Protein AF-A0A2I0LRR1-F1 (afdb_monomer)

InterPro domains:
  IPR000327 POU-specific domain [PF00157] (21-90)
  IPR000327 POU-specific domain [PS00035] (34-46)
  IPR000327 POU-specific domain [PS00465] (58-71)
  IPR000327 POU-specific domain [PS51179] (16-90)
  IPR000327 POU-specific domain [SM00352] (16-90)
  IPR001356 Homeodomain [PF00046] (109-165)
  IPR001356 Homeodomain [PS50071] (106-166)
  IPR001356 Homeodomain [SM00389] (108-170)
  IPR001356 Homeodomain [cd00086] (109-166)
  IPR009057 Homedomain-like superfamily [SSF46689] (105-169)
  IPR010982 Lambda repressor-like, DNA-binding domain superfamily [G3DSA:1.10.260.40] (20-90)
  IPR010982 Lambda repressor-like, DNA-binding domain superfamily [SSF47413] (22-90)
  IPR013847 POU domain [PR00028] (35-52)
  IPR013847 POU domain [PR00028] (58-71)
  IPR013847 POU domain [PR00028] (74-89)
  IPR013847 POU domain [PR00028] (107-127)
  IPR013847 POU domain [PR00028] (142-157)
  IPR017970 Homeobox, conserved site [PS00027] (141-164)
  IPR050255 POU domain transcription factor [PTHR11636] (10-173)

Mean predicted aligned error: 16.67 Å

Sequence (205 aa):
LAASPPPLGPPEPSDEDAPSSDDLEQFAKQFKQRRIKLGFTQADVGLALGTLYGNVFSQTTICRFEALQLSFKNMCKLKPLLNKWLEETDSSTGSPTNLDKIAAQGRKRKKRTSIEVGVKGALENHFLKCPKPSAHEITSLADSLQLEKEVVRVWFCNRRQKEKRMTRRRGTRKGHPSFASPELQAIQESCFVPINQAAATEEQM

Organism: Columba livia (NCBI:txid8932)

Nearest PDB structures (foldseek):
  7xrc-assembly1_C-2  TM=5.939E-01  e=1.455E-14  Mus
  8bx1-assembly1_A  TM=8.841E-01  e=7.291E-11  Mus musculus
  3d1n-assembly3_I  TM=5.485E-01  e=9.243E-10  Homo sapiens
  9dzm-assembly1_D  TM=9.706E-01  e=9.469E-07  Homo sapiens
  3d1n-assembly1_L  TM=5.956E-01  e=3.659E-09  Homo sapiens

Structure (mmCIF, N/CA/C/O backbone):
data_AF-A0A2I0LRR1-F1
#
_entry.id   AF-A0A2I0LRR1-F1
#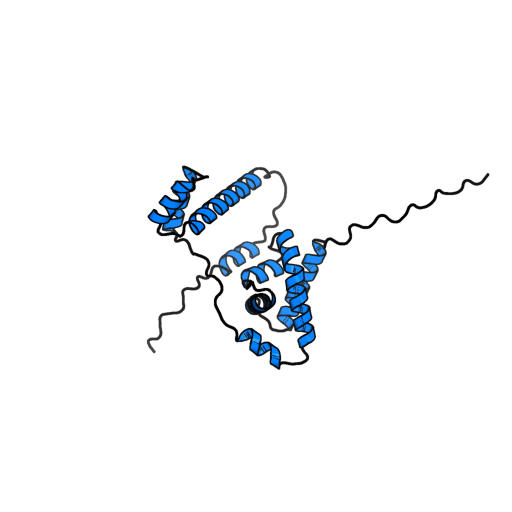
loop_
_atom_site.group_PDB
_atom_site.id
_atom_site.type_symbol
_atom_site.label_atom_id
_atom_site.label_alt_id
_atom_site.label_comp_id
_atom_site.label_asym_id
_atom_site.label_entity_id
_atom_site.label_seq_id
_atom_site.pdbx_PDB_ins_code
_atom_site.Cartn_x
_atom_site.Cartn_y
_atom_site.Cartn_z
_atom_site.occupancy
_atom_site.B_iso_or_equiv
_atom_site.auth_seq_id
_atom_site.auth_comp_id
_atom_site.auth_asym_id
_atom_site.auth_atom_id
_atom_site.pdbx_PDB_model_num
ATOM 1 N N . LEU A 1 1 ? 52.792 46.458 2.930 1.00 41.16 1 LEU A N 1
ATOM 2 C CA . LEU A 1 1 ? 52.389 45.442 3.927 1.00 41.16 1 LEU A CA 1
ATOM 3 C C . LEU A 1 1 ? 51.186 44.703 3.351 1.00 41.16 1 LEU A C 1
ATOM 5 O O . LEU A 1 1 ? 50.111 45.281 3.302 1.00 41.16 1 LEU A O 1
ATOM 9 N N . ALA A 1 2 ? 51.400 43.516 2.778 1.00 42.09 2 ALA A N 1
ATOM 10 C CA . ALA A 1 2 ? 50.344 42.715 2.154 1.00 42.09 2 ALA A CA 1
ATOM 11 C C . ALA A 1 2 ? 49.650 41.860 3.227 1.00 42.09 2 ALA A C 1
ATOM 13 O O . ALA A 1 2 ? 50.332 41.185 3.994 1.00 42.09 2 ALA A O 1
ATOM 14 N N . ALA A 1 3 ? 48.320 41.921 3.303 1.00 48.28 3 ALA A N 1
ATOM 15 C CA . ALA A 1 3 ? 47.523 41.099 4.207 1.00 48.28 3 ALA A CA 1
ATOM 16 C C . ALA A 1 3 ? 47.174 39.767 3.522 1.00 48.28 3 ALA A C 1
ATOM 18 O O . ALA A 1 3 ? 46.572 39.760 2.449 1.00 48.28 3 ALA A O 1
ATOM 19 N N . SER A 1 4 ? 47.579 38.652 4.130 1.00 56.91 4 SER A N 1
ATOM 20 C CA . SER A 1 4 ? 47.249 37.292 3.687 1.00 56.91 4 SER A CA 1
ATOM 21 C C . SER A 1 4 ? 45.763 36.963 3.913 1.00 56.91 4 SER A C 1
ATOM 23 O O . SER A 1 4 ? 45.209 37.383 4.931 1.00 56.91 4 SER A O 1
ATOM 25 N N . PRO A 1 5 ? 45.112 36.183 3.029 1.00 67.94 5 PRO A N 1
ATOM 26 C CA . PRO A 1 5 ? 43.758 35.681 3.266 1.00 67.94 5 PRO A CA 1
ATOM 27 C C . PRO A 1 5 ? 43.738 34.546 4.319 1.00 67.94 5 PRO A C 1
ATOM 29 O O . PRO A 1 5 ? 44.729 33.822 4.452 1.00 67.94 5 PRO A O 1
ATOM 32 N N . PRO A 1 6 ? 42.632 34.380 5.077 1.00 64.31 6 PRO A N 1
ATOM 33 C CA . PRO A 1 6 ? 42.506 33.358 6.119 1.00 64.31 6 PRO A CA 1
ATOM 34 C C . PRO A 1 6 ? 42.378 31.937 5.531 1.00 64.31 6 PRO A C 1
ATOM 36 O O . PRO A 1 6 ? 41.935 31.7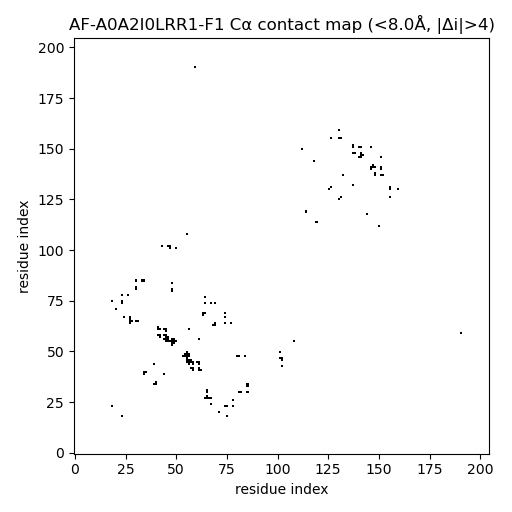85 4.389 1.00 64.31 6 PRO A O 1
ATOM 39 N N . PRO A 1 7 ? 42.751 30.886 6.289 1.00 55.59 7 PRO A N 1
ATOM 40 C CA . PRO A 1 7 ? 42.754 29.516 5.795 1.00 55.59 7 PRO A CA 1
ATOM 41 C C . PRO A 1 7 ? 41.323 28.982 5.675 1.00 55.59 7 PRO A C 1
ATOM 43 O O . PRO A 1 7 ? 40.508 29.122 6.587 1.00 55.59 7 PRO A O 1
ATOM 46 N N . LEU A 1 8 ? 41.038 28.358 4.532 1.00 59.47 8 LEU A N 1
ATOM 47 C CA . LEU A 1 8 ? 39.806 27.622 4.263 1.00 59.47 8 LEU A CA 1
ATOM 48 C C . LEU A 1 8 ? 39.675 26.479 5.280 1.00 59.47 8 LEU A C 1
ATOM 50 O O . LEU A 1 8 ? 40.560 25.628 5.381 1.00 59.47 8 LEU A O 1
ATOM 54 N N . GLY A 1 9 ? 38.589 26.494 6.055 1.00 54.59 9 GLY A N 1
ATOM 55 C CA . GLY A 1 9 ? 38.234 25.402 6.959 1.00 54.59 9 GLY A CA 1
ATOM 56 C C . GLY A 1 9 ? 37.954 24.094 6.200 1.00 54.59 9 GLY A C 1
ATOM 57 O O . GLY A 1 9 ? 37.738 24.125 4.986 1.00 54.59 9 GLY A O 1
ATOM 58 N N . PRO A 1 10 ? 37.973 22.940 6.891 1.00 59.12 10 PRO A N 1
ATOM 59 C CA . PRO A 1 10 ? 37.710 21.645 6.272 1.00 59.12 10 PRO A CA 1
ATOM 60 C C . PRO A 1 10 ? 36.294 21.609 5.670 1.00 59.12 10 PRO A C 1
ATOM 62 O O . PRO A 1 10 ? 35.397 22.244 6.228 1.00 59.12 10 PRO A O 1
ATOM 65 N N . PRO A 1 11 ? 36.078 20.875 4.563 1.00 52.66 11 PRO A N 1
ATOM 66 C CA . PRO A 1 11 ? 34.767 20.771 3.933 1.00 52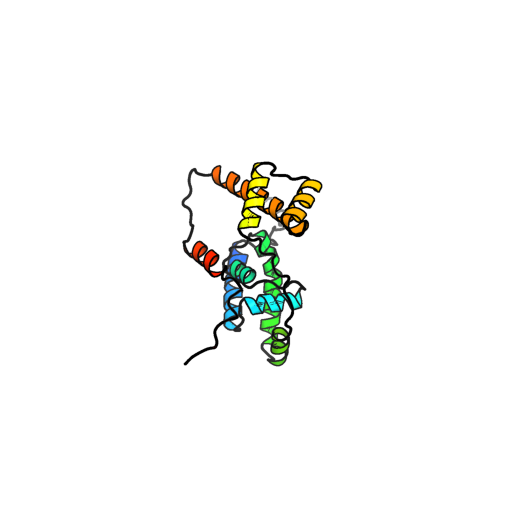.66 11 PRO A CA 1
ATOM 67 C C . PRO A 1 11 ? 33.753 20.198 4.927 1.00 52.66 11 PRO A C 1
ATOM 69 O O . PRO A 1 11 ? 33.981 19.139 5.516 1.00 52.66 11 PRO A O 1
ATOM 72 N N . GLU A 1 12 ? 32.645 20.914 5.119 1.00 48.56 12 GLU A N 1
ATOM 73 C CA . GLU A 1 12 ? 31.503 20.406 5.870 1.00 48.56 12 GLU A CA 1
ATOM 74 C C . GLU A 1 12 ? 31.016 19.099 5.221 1.00 48.56 12 GLU A C 1
ATOM 76 O O . GLU A 1 12 ? 30.898 19.040 3.991 1.00 48.56 12 GLU A O 1
ATOM 81 N N . PRO A 1 13 ? 30.751 18.037 6.004 1.00 48.09 13 PRO A N 1
ATOM 82 C CA . PRO A 1 13 ? 30.169 16.818 5.468 1.00 48.09 13 PRO A CA 1
ATOM 83 C C . PRO A 1 13 ? 28.779 17.159 4.930 1.00 48.09 13 PRO A C 1
ATOM 85 O O . PRO A 1 13 ? 27.863 17.463 5.689 1.00 48.09 13 PRO A O 1
ATOM 88 N N . SER A 1 14 ? 28.647 17.168 3.607 1.00 42.91 14 SER A N 1
ATOM 89 C CA . SER A 1 14 ? 27.377 17.397 2.934 1.00 42.91 14 SER A CA 1
ATOM 90 C C . SER A 1 14 ? 26.388 16.299 3.340 1.00 42.91 14 SER A C 1
ATOM 92 O O . SER A 1 14 ? 26.691 15.114 3.213 1.00 42.91 14 SER A O 1
ATOM 94 N N . ASP A 1 15 ? 25.210 16.694 3.825 1.00 47.47 15 ASP A N 1
ATOM 95 C CA . ASP A 1 15 ? 24.030 15.850 4.066 1.00 47.47 15 ASP A CA 1
ATOM 96 C C . ASP A 1 15 ? 23.459 15.264 2.738 1.00 47.47 15 ASP A C 1
ATOM 98 O O . ASP A 1 15 ? 22.272 15.385 2.442 1.00 47.47 15 ASP A O 1
ATOM 102 N N . GLU A 1 16 ? 24.294 14.645 1.894 1.00 49.12 16 GLU A N 1
ATOM 103 C CA . GLU A 1 16 ? 23.954 14.132 0.549 1.00 49.12 16 GLU A CA 1
ATOM 104 C C . GLU A 1 16 ? 23.476 12.663 0.522 1.00 49.12 16 GLU A C 1
ATOM 106 O O . GLU A 1 16 ? 23.445 12.032 -0.530 1.00 49.12 16 GLU A O 1
ATOM 111 N N . ASP A 1 17 ? 23.050 12.092 1.652 1.00 55.59 17 ASP A N 1
ATOM 112 C CA . ASP A 1 17 ? 22.595 10.686 1.717 1.00 55.59 17 ASP A CA 1
ATOM 113 C C . ASP A 1 17 ? 21.061 10.524 1.813 1.00 55.59 17 ASP A C 1
ATOM 115 O O . ASP A 1 17 ? 20.529 9.427 2.014 1.00 55.59 17 ASP A O 1
ATOM 119 N N . ALA A 1 18 ? 20.303 11.616 1.661 1.00 54.69 18 ALA A N 1
ATOM 120 C CA . ALA A 1 18 ? 18.844 11.571 1.606 1.00 54.69 18 ALA A CA 1
ATOM 121 C C . ALA A 1 18 ? 18.355 11.726 0.152 1.00 54.69 18 ALA A C 1
ATOM 123 O O . ALA A 1 18 ? 18.510 12.807 -0.413 1.00 54.69 18 ALA A O 1
ATOM 124 N N . PRO A 1 19 ? 17.711 10.707 -0.459 1.00 62.41 19 PRO A N 1
ATOM 125 C CA . PRO A 1 19 ? 17.177 10.841 -1.812 1.00 62.41 19 PRO A CA 1
ATOM 126 C C . PRO A 1 19 ? 16.151 11.976 -1.855 1.00 62.41 19 PRO A C 1
ATOM 128 O O . PRO A 1 19 ? 15.171 11.961 -1.099 1.00 62.41 19 PRO A O 1
ATOM 131 N N . SER A 1 20 ? 16.367 12.939 -2.748 1.00 75.75 20 SER A N 1
ATOM 132 C CA . SER A 1 20 ? 15.466 14.068 -2.952 1.00 75.75 20 SER A CA 1
ATOM 133 C C . SER A 1 20 ? 14.108 13.590 -3.484 1.00 75.75 20 SER A C 1
ATOM 135 O O . SER A 1 20 ? 13.958 12.487 -4.023 1.00 75.75 20 SER A O 1
ATOM 137 N N . SER A 1 21 ? 13.084 14.439 -3.357 1.00 78.31 21 SER A N 1
ATOM 138 C CA . SER A 1 21 ? 11.787 14.217 -4.010 1.00 78.31 21 SER A CA 1
ATOM 139 C C . SER A 1 21 ? 11.952 13.998 -5.519 1.00 78.31 21 SER A C 1
ATOM 141 O O . SER A 1 21 ? 11.266 13.149 -6.091 1.00 78.31 21 SER A O 1
ATOM 143 N N . ASP A 1 22 ? 12.902 14.698 -6.140 1.00 82.50 22 ASP A N 1
ATOM 144 C CA . ASP A 1 22 ? 13.207 14.569 -7.566 1.00 82.50 22 ASP A CA 1
ATOM 145 C C . ASP A 1 22 ? 13.823 13.202 -7.907 1.00 82.50 22 ASP A C 1
ATOM 147 O O . ASP A 1 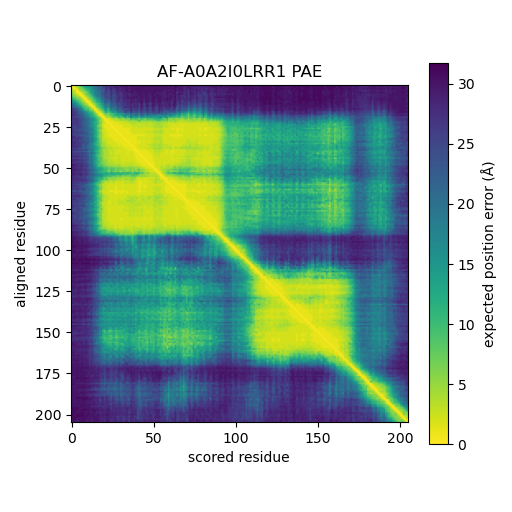22 ? 13.446 12.581 -8.903 1.00 82.50 22 ASP A O 1
ATOM 151 N N . ASP A 1 23 ? 14.681 12.653 -7.041 1.00 88.12 23 ASP A N 1
ATOM 152 C CA . ASP A 1 23 ? 15.276 11.320 -7.231 1.00 88.12 23 ASP A CA 1
ATOM 153 C C . ASP A 1 23 ? 14.247 10.194 -7.130 1.00 88.12 23 ASP A C 1
ATOM 155 O O . ASP A 1 23 ? 14.440 9.095 -7.663 1.00 88.12 23 ASP A O 1
ATOM 159 N N . LEU A 1 24 ? 13.170 10.414 -6.376 1.00 89.50 24 LEU A N 1
ATOM 160 C CA . LEU A 1 24 ? 12.057 9.472 -6.295 1.00 89.50 24 LEU A CA 1
ATOM 161 C C . LEU A 1 24 ? 11.175 9.547 -7.536 1.00 89.50 24 LEU A C 1
ATOM 163 O O . LEU A 1 24 ? 10.730 8.505 -8.019 1.00 89.50 24 LEU A O 1
ATOM 167 N N . GLU A 1 25 ? 10.949 10.748 -8.064 1.00 89.88 25 GLU A N 1
ATOM 168 C CA . GLU A 1 25 ? 10.211 10.945 -9.307 1.00 89.88 25 GLU A CA 1
ATOM 169 C C . GLU A 1 25 ? 10.921 10.294 -10.496 1.00 89.88 25 GLU A C 1
ATOM 171 O O . GLU A 1 25 ? 10.307 9.524 -11.244 1.00 89.88 25 GLU A O 1
ATOM 176 N N . GLN A 1 26 ? 12.221 10.549 -10.641 1.00 91.94 26 GLN A N 1
ATOM 177 C CA . GLN A 1 26 ? 13.034 9.950 -11.697 1.00 91.94 26 GLN A CA 1
ATOM 178 C C . GLN A 1 26 ? 13.040 8.424 -11.588 1.00 91.94 26 GLN A C 1
ATOM 180 O O . GLN A 1 26 ? 12.787 7.729 -12.577 1.00 91.94 26 GLN A O 1
ATOM 185 N N . PHE A 1 27 ? 13.236 7.898 -10.376 1.00 94.19 27 PHE A N 1
ATOM 186 C CA . PHE A 1 27 ? 13.211 6.459 -10.142 1.00 94.19 27 PHE A CA 1
ATOM 187 C C . PHE A 1 27 ? 11.849 5.841 -10.482 1.00 94.19 27 PHE A C 1
ATOM 189 O O . PHE A 1 27 ? 11.799 4.822 -11.164 1.00 94.19 27 PHE A O 1
ATOM 196 N N . ALA A 1 28 ? 10.732 6.447 -10.067 1.00 94.44 28 ALA A N 1
ATOM 197 C CA . ALA A 1 28 ? 9.401 5.916 -10.364 1.00 94.44 28 ALA A CA 1
ATOM 198 C C . ALA A 1 28 ? 9.127 5.852 -11.878 1.00 94.44 28 ALA A C 1
ATOM 200 O O . ALA A 1 28 ? 8.589 4.854 -12.367 1.00 94.44 28 ALA A O 1
ATOM 201 N N . LYS A 1 29 ? 9.546 6.881 -12.629 1.00 92.62 29 LYS A N 1
ATOM 202 C CA . LYS A 1 29 ? 9.447 6.919 -14.097 1.00 92.62 29 LYS A CA 1
ATOM 203 C C . LYS A 1 29 ? 10.303 5.830 -14.748 1.00 92.62 29 LYS A C 1
ATOM 205 O O . LYS A 1 29 ? 9.792 5.071 -15.575 1.00 92.62 29 LYS A O 1
ATOM 210 N N . GLN A 1 30 ? 11.569 5.714 -14.346 1.00 93.69 30 GLN A N 1
ATOM 211 C CA . GLN A 1 30 ? 12.495 4.703 -14.864 1.00 93.69 30 GLN A CA 1
ATOM 212 C C . GLN A 1 30 ? 12.007 3.282 -14.563 1.00 93.69 30 GLN A C 1
ATOM 214 O O . GLN A 1 30 ? 11.962 2.437 -15.459 1.00 93.69 30 GLN A O 1
ATOM 219 N N . PHE A 1 31 ? 11.589 3.035 -13.322 1.00 95.12 31 PHE A N 1
ATOM 220 C CA . PHE A 1 31 ? 11.044 1.759 -12.879 1.00 95.12 31 PHE A CA 1
ATOM 221 C C . PHE A 1 31 ? 9.832 1.351 -13.726 1.00 95.12 31 PHE A C 1
ATOM 223 O O . PHE A 1 31 ? 9.799 0.242 -14.260 1.00 95.12 31 PHE A O 1
ATOM 230 N N . LYS A 1 32 ? 8.868 2.263 -13.928 1.00 93.31 32 LYS A N 1
ATOM 231 C CA . LYS A 1 32 ? 7.689 2.017 -14.774 1.00 93.31 32 LYS A CA 1
ATOM 232 C C . LYS A 1 32 ? 8.092 1.662 -16.206 1.00 93.31 32 LYS A C 1
ATOM 234 O O . LYS A 1 32 ? 7.570 0.702 -16.770 1.00 93.31 32 LYS A O 1
ATOM 239 N N . GLN A 1 33 ? 9.020 2.419 -16.791 1.00 91.12 33 GLN A N 1
ATOM 240 C CA . GLN A 1 33 ? 9.483 2.193 -18.159 1.00 91.12 33 GLN A CA 1
ATOM 241 C C . GLN A 1 33 ? 10.167 0.830 -18.310 1.00 91.12 33 GLN A C 1
ATOM 243 O O . GLN A 1 33 ? 9.836 0.082 -19.229 1.00 91.12 33 GLN A O 1
ATOM 248 N N . ARG A 1 34 ? 11.088 0.483 -17.403 1.00 89.12 34 ARG A N 1
ATOM 249 C CA . ARG A 1 34 ? 11.795 -0.805 -17.417 1.00 89.12 34 ARG A CA 1
ATOM 250 C C . ARG A 1 34 ? 10.843 -1.976 -17.204 1.00 89.12 34 ARG A C 1
ATOM 252 O O . ARG A 1 34 ? 10.893 -2.930 -17.972 1.00 89.12 34 ARG A O 1
ATOM 259 N N . ARG A 1 35 ? 9.920 -1.875 -16.242 1.00 91.19 35 ARG A N 1
ATOM 260 C CA . ARG A 1 35 ? 8.890 -2.896 -16.007 1.00 91.19 35 ARG A CA 1
ATOM 261 C C . ARG A 1 35 ? 8.087 -3.187 -17.279 1.00 91.19 35 ARG A C 1
ATOM 263 O O . ARG A 1 35 ? 7.927 -4.349 -17.637 1.00 91.19 35 ARG A O 1
ATOM 270 N N . ILE A 1 36 ? 7.598 -2.143 -17.957 1.00 88.06 36 ILE A N 1
ATOM 271 C CA . ILE A 1 36 ? 6.831 -2.287 -19.206 1.00 88.06 36 ILE A CA 1
ATOM 272 C C . ILE A 1 36 ? 7.708 -2.882 -20.312 1.00 88.06 36 ILE A C 1
ATOM 274 O O . ILE A 1 36 ? 7.265 -3.785 -21.013 1.00 88.06 36 ILE A O 1
ATOM 278 N N . LYS A 1 37 ? 8.958 -2.422 -20.443 1.00 87.19 37 LYS A N 1
ATOM 279 C CA . LYS A 1 37 ? 9.913 -2.928 -21.440 1.00 87.19 37 LYS A CA 1
ATOM 280 C C . LYS A 1 37 ? 10.200 -4.424 -21.272 1.00 87.19 37 LYS A C 1
ATOM 282 O O . LYS A 1 37 ? 10.359 -5.121 -22.265 1.00 87.19 37 LYS A O 1
ATOM 287 N N . LEU A 1 38 ? 10.250 -4.900 -20.032 1.00 82.81 38 LEU A N 1
ATOM 288 C CA . LEU A 1 38 ? 10.451 -6.307 -19.686 1.00 82.81 38 LEU A CA 1
ATOM 289 C C . LEU A 1 38 ? 9.149 -7.132 -19.717 1.00 82.81 38 LEU A C 1
ATOM 291 O O . LEU A 1 38 ? 9.187 -8.333 -19.479 1.00 82.81 38 LEU A O 1
ATOM 295 N N . GLY A 1 39 ? 7.998 -6.509 -19.996 1.00 83.25 39 GLY A N 1
ATOM 296 C CA . GLY A 1 39 ? 6.709 -7.195 -20.115 1.00 83.25 39 GLY A CA 1
ATOM 297 C C . GLY A 1 39 ? 6.041 -7.577 -18.790 1.00 83.25 39 GLY A C 1
ATOM 298 O O . GLY A 1 39 ? 5.051 -8.300 -18.804 1.00 83.25 39 GLY A O 1
ATOM 299 N N . PHE A 1 40 ? 6.525 -7.087 -17.645 1.00 84.06 40 PHE A N 1
ATOM 300 C CA . PHE A 1 40 ? 5.935 -7.419 -16.343 1.00 84.06 40 PHE A CA 1
ATOM 301 C C . PHE A 1 40 ? 4.690 -6.593 -16.048 1.00 84.06 40 PHE A C 1
ATOM 303 O O . PHE A 1 40 ? 4.687 -5.370 -16.209 1.00 84.06 40 PHE A O 1
ATOM 310 N N . THR A 1 41 ? 3.649 -7.213 -15.498 1.00 89.81 41 THR A N 1
ATOM 311 C CA . THR A 1 41 ? 2.520 -6.476 -14.924 1.00 89.81 41 THR A CA 1
ATOM 312 C C . THR A 1 41 ? 2.848 -5.982 -13.512 1.00 89.81 41 THR A C 1
ATOM 314 O O . THR A 1 41 ? 3.747 -6.471 -12.831 1.00 89.81 41 THR A O 1
ATOM 317 N N . GLN A 1 42 ? 2.096 -4.995 -13.021 1.00 86.88 42 GLN A N 1
ATOM 318 C CA . GLN A 1 42 ? 2.232 -4.513 -11.638 1.00 86.88 42 GLN A CA 1
ATOM 319 C C . GLN A 1 42 ? 1.923 -5.607 -10.598 1.00 86.88 42 GLN A C 1
ATOM 321 O O . GLN A 1 42 ? 2.447 -5.561 -9.484 1.00 86.88 42 GLN A O 1
ATOM 326 N N . ALA A 1 43 ? 1.060 -6.570 -10.942 1.00 84.56 43 ALA A N 1
ATOM 327 C CA . ALA A 1 43 ? 0.776 -7.719 -10.090 1.00 84.56 43 ALA A CA 1
ATOM 328 C C . ALA A 1 43 ? 1.987 -8.661 -10.020 1.00 84.56 43 ALA A C 1
ATOM 330 O O . ALA A 1 43 ? 2.345 -9.076 -8.920 1.00 84.56 43 ALA A O 1
ATOM 331 N N . ASP A 1 44 ? 2.654 -8.903 -11.153 1.00 86.31 44 ASP A N 1
ATOM 332 C CA . ASP A 1 44 ? 3.837 -9.771 -11.230 1.00 86.31 44 ASP A CA 1
ATOM 333 C C . ASP A 1 44 ? 4.989 -9.223 -10.392 1.00 86.31 44 ASP A C 1
ATOM 335 O O . ASP A 1 44 ? 5.590 -9.961 -9.617 1.00 86.31 44 ASP A O 1
ATOM 339 N N . VAL A 1 45 ? 5.242 -7.910 -10.458 1.00 88.69 45 VAL A N 1
ATOM 340 C CA . VAL A 1 45 ? 6.270 -7.281 -9.610 1.00 88.69 45 VAL A CA 1
ATOM 341 C C . VAL A 1 45 ? 5.921 -7.419 -8.130 1.00 88.69 45 VAL A C 1
ATOM 343 O O . VAL A 1 45 ? 6.768 -7.768 -7.309 1.00 88.69 45 VAL A O 1
ATOM 346 N N . GLY A 1 46 ? 4.656 -7.179 -7.773 1.00 87.56 46 GLY A N 1
ATOM 347 C CA . GLY A 1 46 ? 4.201 -7.334 -6.394 1.00 87.56 46 GLY A CA 1
ATOM 348 C C . GLY A 1 46 ? 4.357 -8.764 -5.867 1.00 87.56 46 GLY A C 1
ATOM 349 O O . GLY A 1 46 ? 4.677 -8.950 -4.688 1.00 87.56 46 GLY A O 1
ATOM 350 N N . LEU A 1 47 ? 4.177 -9.755 -6.745 1.00 83.25 47 LEU A N 1
ATOM 351 C CA . LEU A 1 47 ? 4.354 -11.170 -6.447 1.00 83.25 47 LEU A CA 1
ATOM 352 C C . LEU A 1 47 ? 5.837 -11.540 -6.303 1.00 83.25 47 LEU A C 1
ATOM 354 O O . LEU A 1 47 ? 6.214 -12.106 -5.280 1.00 83.25 47 LEU A O 1
ATOM 358 N N . ALA A 1 48 ? 6.681 -11.144 -7.259 1.00 83.75 48 ALA A N 1
ATOM 359 C CA . ALA A 1 48 ? 8.118 -11.418 -7.254 1.00 83.75 48 ALA A CA 1
ATOM 360 C C . ALA A 1 48 ? 8.818 -10.832 -6.016 1.00 83.75 48 ALA A C 1
ATOM 362 O O . ALA A 1 48 ? 9.598 -11.510 -5.348 1.00 83.75 48 ALA A O 1
ATOM 363 N N . LEU A 1 49 ? 8.466 -9.601 -5.634 1.00 85.75 49 LEU A N 1
ATOM 364 C CA . LEU A 1 49 ? 8.947 -8.986 -4.394 1.00 85.75 49 LEU A CA 1
ATOM 365 C C . LEU A 1 49 ? 8.481 -9.731 -3.141 1.00 85.75 49 LEU A C 1
ATOM 367 O O . LEU A 1 49 ? 9.191 -9.755 -2.137 1.00 85.75 49 LEU A O 1
ATOM 371 N N . GLY A 1 50 ? 7.295 -10.338 -3.187 1.00 82.50 50 GLY A N 1
ATOM 372 C CA . GLY A 1 50 ? 6.797 -11.176 -2.104 1.00 82.50 50 GLY A CA 1
ATOM 373 C C . GLY A 1 50 ? 7.655 -12.411 -1.876 1.00 82.50 50 GLY A C 1
ATOM 374 O O . GLY A 1 50 ? 7.925 -12.745 -0.724 1.00 82.50 50 GLY A O 1
ATOM 375 N N . THR A 1 51 ? 8.130 -13.033 -2.955 1.00 78.00 51 THR A N 1
ATOM 376 C CA . THR A 1 51 ? 9.070 -14.159 -2.902 1.00 78.00 51 THR A CA 1
ATOM 377 C C . THR A 1 51 ? 10.436 -13.728 -2.365 1.00 78.00 51 THR A C 1
ATOM 379 O O . THR A 1 51 ? 10.997 -14.416 -1.518 1.00 78.00 51 THR A O 1
ATOM 382 N N . LEU A 1 52 ? 10.951 -12.572 -2.797 1.00 71.75 52 LEU A N 1
ATOM 383 C CA . LEU A 1 52 ? 12.283 -12.083 -2.409 1.00 71.75 52 LEU A CA 1
ATOM 384 C C . LEU A 1 52 ? 12.356 -11.546 -0.970 1.00 71.75 52 LEU A C 1
ATOM 386 O O . LEU A 1 52 ? 13.374 -11.707 -0.301 1.00 71.75 52 LEU A O 1
ATOM 390 N N . TYR A 1 53 ? 11.291 -10.899 -0.486 1.00 79.31 53 TYR A N 1
ATOM 391 C CA . TYR A 1 53 ? 11.300 -10.149 0.781 1.00 79.31 53 TYR A CA 1
ATOM 392 C C . TYR A 1 53 ? 10.241 -10.609 1.794 1.00 79.31 53 TYR A C 1
ATOM 394 O O . TYR A 1 53 ? 10.035 -9.960 2.821 1.00 79.31 53 TYR A O 1
ATOM 402 N N . GLY A 1 54 ? 9.531 -11.705 1.511 1.00 73.69 54 GLY A N 1
ATOM 403 C CA . GLY A 1 54 ? 8.561 -12.328 2.418 1.00 73.69 54 GLY A CA 1
ATOM 404 C C . GLY A 1 54 ? 7.227 -11.587 2.571 1.00 73.69 54 GLY A C 1
ATOM 405 O O . GLY A 1 54 ? 6.369 -12.029 3.332 1.00 73.69 54 GLY A O 1
ATOM 406 N N . ASN A 1 55 ? 7.018 -10.475 1.856 1.00 77.38 55 ASN A N 1
ATOM 407 C CA . ASN A 1 55 ? 5.790 -9.679 1.910 1.00 77.38 55 ASN A CA 1
ATOM 408 C C . ASN A 1 55 ? 5.285 -9.341 0.503 1.00 77.38 55 ASN A C 1
ATOM 410 O O . ASN A 1 55 ? 5.821 -8.458 -0.161 1.00 77.38 55 ASN A O 1
ATOM 414 N N . VAL A 1 56 ? 4.223 -10.024 0.059 1.00 77.19 56 VAL A N 1
ATOM 415 C CA . VAL A 1 56 ? 3.603 -9.783 -1.255 1.00 77.19 56 VAL A CA 1
ATOM 416 C C . VAL A 1 56 ? 3.008 -8.378 -1.302 1.00 77.19 56 VAL A C 1
ATOM 418 O O . VAL A 1 56 ? 2.085 -8.046 -0.547 1.00 77.19 56 VAL A O 1
ATOM 421 N N . PHE A 1 57 ? 3.496 -7.562 -2.232 1.00 85.50 57 PHE A N 1
ATOM 422 C CA . PHE A 1 57 ? 2.892 -6.268 -2.512 1.00 85.50 57 PHE A CA 1
ATOM 423 C C . PHE A 1 57 ? 1.697 -6.433 -3.445 1.00 85.50 57 PHE A C 1
ATOM 425 O O . PHE A 1 57 ? 1.633 -7.318 -4.293 1.00 85.50 57 PHE A O 1
ATOM 432 N N . SER A 1 58 ? 0.703 -5.566 -3.276 1.00 84.06 58 SER A N 1
ATOM 433 C CA . SER A 1 58 ? -0.455 -5.557 -4.165 1.00 84.06 58 SER A CA 1
ATOM 434 C C . SER A 1 58 ? -0.169 -4.760 -5.431 1.00 84.06 58 SER A C 1
ATOM 436 O O . SER A 1 58 ? 0.586 -3.789 -5.372 1.00 84.06 58 SER A O 1
ATOM 438 N N . GLN A 1 59 ? -0.860 -5.083 -6.528 1.00 87.00 59 GLN A N 1
ATOM 439 C CA . GLN A 1 59 ? -0.883 -4.250 -7.736 1.00 87.00 59 GLN A CA 1
ATOM 440 C C . GLN A 1 59 ? -1.138 -2.772 -7.390 1.00 87.00 59 GLN A C 1
ATOM 442 O O . GLN A 1 59 ? -0.422 -1.894 -7.861 1.00 87.00 59 GLN A O 1
ATOM 447 N N . THR A 1 60 ? -2.072 -2.495 -6.472 1.00 90.12 60 THR A N 1
ATOM 448 C CA . THR A 1 60 ? -2.377 -1.132 -6.011 1.00 90.12 60 THR A CA 1
ATOM 449 C C . THR A 1 60 ? -1.177 -0.443 -5.355 1.00 90.12 60 THR A C 1
ATOM 451 O O . THR A 1 60 ? -1.034 0.772 -5.464 1.00 90.12 60 THR A O 1
ATOM 454 N N . THR A 1 61 ? -0.305 -1.186 -4.667 1.00 91.25 61 THR A N 1
ATOM 455 C CA . THR A 1 61 ? 0.919 -0.632 -4.070 1.00 91.25 61 THR A CA 1
ATOM 456 C C . THR A 1 61 ? 1.888 -0.178 -5.157 1.00 91.25 61 THR A C 1
ATOM 458 O O . THR A 1 61 ? 2.366 0.952 -5.093 1.00 91.25 61 THR A O 1
ATOM 461 N N . ILE A 1 62 ? 2.130 -1.028 -6.161 1.00 91.69 62 ILE A N 1
ATOM 462 C CA . ILE A 1 62 ? 3.033 -0.722 -7.280 1.00 91.69 62 ILE A CA 1
ATOM 463 C C . ILE A 1 62 ? 2.474 0.437 -8.115 1.00 91.69 62 ILE A C 1
ATOM 465 O O . ILE A 1 62 ? 3.186 1.395 -8.388 1.00 91.69 62 ILE A O 1
ATOM 469 N N . CYS A 1 63 ? 1.173 0.423 -8.418 1.00 92.56 63 CYS A N 1
ATOM 470 C CA . CYS A 1 63 ? 0.496 1.508 -9.129 1.00 92.56 63 CYS A CA 1
ATOM 471 C C . CYS A 1 63 ? 0.637 2.862 -8.414 1.00 92.56 63 CYS A C 1
ATOM 473 O O . CYS A 1 63 ? 1.007 3.856 -9.034 1.00 92.56 63 CYS A O 1
ATOM 475 N N . ARG A 1 64 ? 0.404 2.910 -7.094 1.00 92.69 64 ARG A N 1
ATOM 476 C C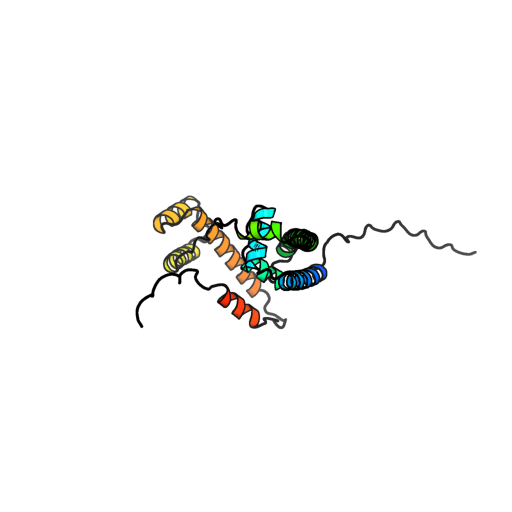A . ARG A 1 64 ? 0.560 4.149 -6.314 1.00 92.69 64 ARG A CA 1
ATOM 477 C C . ARG A 1 64 ? 2.006 4.623 -6.231 1.00 92.69 64 ARG A C 1
ATOM 479 O O . ARG A 1 64 ? 2.219 5.827 -6.135 1.00 92.69 64 ARG A O 1
ATOM 486 N N . PHE A 1 65 ? 2.971 3.706 -6.237 1.00 94.31 65 PHE A N 1
ATOM 487 C CA . PHE A 1 65 ? 4.387 4.054 -6.299 1.00 94.31 65 PHE A CA 1
ATOM 488 C C . PHE A 1 65 ? 4.733 4.704 -7.646 1.00 94.31 65 PHE A C 1
ATOM 490 O O . PHE A 1 65 ? 5.271 5.806 -7.665 1.00 94.31 65 PHE A O 1
ATOM 497 N N . GLU A 1 66 ? 4.343 4.078 -8.764 1.00 93.62 66 GLU A N 1
ATOM 498 C CA . GLU A 1 66 ? 4.560 4.610 -10.122 1.00 93.62 66 GLU A CA 1
ATOM 499 C C . GLU A 1 66 ? 3.903 5.980 -10.338 1.00 93.62 66 GLU A C 1
ATOM 501 O O . GLU A 1 66 ? 4.417 6.801 -11.092 1.00 93.62 66 GLU A O 1
ATOM 506 N N . ALA A 1 67 ? 2.768 6.225 -9.682 1.00 92.12 67 ALA A N 1
ATOM 507 C CA . ALA A 1 67 ? 2.037 7.484 -9.768 1.00 92.12 67 ALA A CA 1
ATOM 508 C C . ALA A 1 67 ? 2.469 8.533 -8.724 1.00 92.12 67 ALA A C 1
ATOM 510 O O . ALA A 1 67 ? 1.829 9.577 -8.633 1.00 92.12 67 ALA A O 1
ATOM 511 N N . LEU A 1 68 ? 3.499 8.259 -7.909 1.00 90.56 68 LEU A N 1
ATOM 512 C CA . LEU A 1 68 ? 3.969 9.144 -6.827 1.00 90.56 68 LEU A CA 1
ATOM 513 C C . LEU A 1 68 ? 2.880 9.495 -5.793 1.00 90.56 68 LEU A C 1
ATOM 515 O O . LEU A 1 68 ? 2.900 10.542 -5.151 1.00 90.56 68 LEU A O 1
ATOM 519 N N . GLN A 1 69 ? 1.914 8.597 -5.596 1.00 90.56 69 GLN A N 1
ATOM 520 C CA . GLN A 1 69 ? 0.749 8.795 -4.722 1.00 90.56 69 GLN A CA 1
ATOM 521 C C . GLN A 1 69 ? 0.932 8.209 -3.315 1.00 90.56 69 GLN A C 1
ATOM 523 O O . GLN A 1 69 ? -0.025 8.099 -2.538 1.00 90.56 69 GLN A O 1
ATOM 528 N N . LEU A 1 70 ? 2.142 7.779 -2.967 1.00 87.75 70 LEU A N 1
ATOM 529 C CA . LEU A 1 70 ? 2.470 7.349 -1.612 1.00 87.75 70 LEU A CA 1
ATOM 530 C C . LEU A 1 70 ? 3.090 8.508 -0.831 1.00 87.75 70 LEU A C 1
ATOM 532 O O . LEU A 1 70 ? 3.607 9.466 -1.394 1.00 87.75 70 LEU A O 1
ATOM 536 N N . SER A 1 71 ? 3.047 8.423 0.499 1.00 87.81 71 SER A N 1
ATOM 537 C CA . SER A 1 71 ? 3.799 9.371 1.319 1.00 87.81 71 SER A CA 1
ATOM 538 C C . SER A 1 71 ? 5.293 9.245 1.026 1.00 87.81 71 SER A C 1
ATOM 540 O O . SER A 1 71 ? 5.775 8.138 0.787 1.00 87.81 71 SER A O 1
ATOM 542 N N . PHE A 1 72 ? 6.038 10.345 1.139 1.00 85.50 72 PHE A N 1
ATOM 543 C CA . PHE A 1 72 ? 7.494 10.359 0.951 1.00 85.50 72 PHE A CA 1
ATOM 544 C C . PHE A 1 72 ? 8.193 9.245 1.750 1.00 85.50 72 PHE A C 1
ATOM 546 O O . PHE A 1 72 ? 8.915 8.426 1.197 1.00 85.50 72 PHE A O 1
ATOM 553 N N . LYS A 1 73 ? 7.843 9.086 3.035 1.00 86.81 73 LYS A N 1
ATOM 554 C CA . LYS A 1 73 ? 8.366 8.002 3.886 1.00 86.81 73 LYS A CA 1
ATOM 555 C C . LYS A 1 73 ? 8.075 6.594 3.346 1.00 86.81 73 LYS A C 1
ATOM 557 O O . LYS A 1 73 ? 8.883 5.695 3.550 1.00 86.81 73 LYS A O 1
ATOM 562 N N . ASN A 1 74 ? 6.929 6.377 2.701 1.00 88.06 74 ASN A N 1
ATOM 563 C CA . ASN A 1 74 ? 6.617 5.093 2.068 1.00 88.06 74 ASN A CA 1
ATOM 564 C C . ASN A 1 74 ? 7.368 4.924 0.743 1.00 88.06 74 ASN A C 1
ATOM 566 O O . ASN A 1 74 ? 7.844 3.827 0.473 1.00 88.06 74 ASN A O 1
ATOM 570 N N . MET A 1 75 ? 7.506 5.992 -0.044 1.00 90.56 75 MET A N 1
ATOM 571 C CA . MET A 1 75 ? 8.299 5.995 -1.275 1.00 90.56 75 MET A CA 1
ATOM 572 C C . MET A 1 75 ? 9.759 5.621 -0.983 1.00 90.56 75 MET A C 1
ATOM 574 O O . MET A 1 75 ? 10.262 4.667 -1.573 1.00 90.56 75 MET A O 1
ATOM 578 N N . CYS A 1 76 ? 10.399 6.258 0.006 1.00 89.50 76 CYS A N 1
ATOM 579 C CA . CYS A 1 76 ? 11.774 5.936 0.411 1.00 89.50 76 CYS A CA 1
ATOM 580 C C . CYS A 1 76 ? 11.932 4.486 0.884 1.00 89.50 76 CYS A C 1
ATOM 582 O O . CYS A 1 76 ? 12.963 3.873 0.647 1.00 89.50 76 CYS A O 1
ATOM 584 N N . LYS A 1 77 ? 10.910 3.914 1.534 1.00 89.12 77 LYS A N 1
ATOM 585 C CA . LYS A 1 77 ? 10.935 2.506 1.963 1.00 89.12 77 LYS A CA 1
ATOM 586 C C . LYS A 1 77 ? 10.822 1.523 0.802 1.00 89.12 77 LYS A C 1
ATOM 588 O O . LYS A 1 77 ? 11.365 0.428 0.890 1.00 89.12 77 LYS A O 1
ATOM 593 N N . LEU A 1 78 ? 10.083 1.881 -0.246 1.00 90.38 78 LEU A N 1
ATOM 594 C CA . LEU A 1 78 ? 9.852 1.004 -1.393 1.00 90.38 78 LEU A CA 1
ATOM 595 C C . LEU A 1 78 ? 10.956 1.107 -2.448 1.00 90.38 78 LEU A C 1
ATOM 597 O O . LEU A 1 78 ? 11.267 0.091 -3.064 1.00 90.38 78 LEU A O 1
ATOM 601 N N . LYS A 1 79 ? 11.575 2.284 -2.621 1.00 91.25 79 LYS A N 1
ATOM 602 C CA . LYS A 1 79 ? 12.668 2.513 -3.583 1.00 91.25 79 LYS A CA 1
ATOM 603 C C . LYS A 1 79 ? 13.752 1.419 -3.551 1.00 91.25 79 LYS A C 1
ATOM 605 O O . LYS A 1 79 ? 13.965 0.820 -4.600 1.00 91.25 79 LYS A O 1
ATOM 610 N N . PRO A 1 80 ? 14.389 1.077 -2.410 1.00 90.06 80 PRO A N 1
ATOM 611 C CA . PRO A 1 80 ? 15.463 0.079 -2.402 1.00 90.06 80 PRO A CA 1
ATOM 612 C C . PRO A 1 80 ? 14.982 -1.331 -2.775 1.00 90.06 80 PRO A C 1
ATOM 614 O O . PRO A 1 80 ? 15.693 -2.056 -3.462 1.00 90.06 80 PRO A O 1
ATOM 617 N N . LEU A 1 81 ? 13.759 -1.709 -2.382 1.00 90.75 81 LEU A N 1
ATOM 618 C CA . LEU A 1 81 ? 13.186 -3.021 -2.712 1.00 90.75 81 LEU A CA 1
ATOM 619 C C . LEU A 1 81 ? 12.922 -3.153 -4.216 1.00 90.75 81 LEU A C 1
ATOM 621 O O . LEU A 1 81 ? 13.227 -4.179 -4.819 1.00 90.75 81 LEU A O 1
ATOM 625 N N . LEU A 1 82 ? 12.366 -2.096 -4.813 1.00 91.62 82 LEU A N 1
ATOM 626 C CA . LEU A 1 82 ? 12.064 -2.035 -6.240 1.00 91.62 82 LEU A CA 1
ATOM 627 C C . LEU A 1 82 ? 13.335 -1.930 -7.083 1.00 91.62 82 LEU A C 1
ATOM 629 O O . LEU A 1 82 ? 13.393 -2.542 -8.144 1.00 91.62 82 LEU A O 1
ATOM 633 N N . ASN A 1 83 ? 14.345 -1.196 -6.605 1.00 90.75 83 ASN A N 1
ATOM 634 C CA . ASN A 1 83 ? 15.626 -1.059 -7.293 1.00 90.75 83 ASN A CA 1
ATOM 635 C C . ASN A 1 83 ? 16.344 -2.404 -7.374 1.00 90.75 83 ASN A C 1
ATOM 637 O O . ASN A 1 83 ? 16.707 -2.838 -8.458 1.00 90.75 83 ASN A O 1
ATOM 641 N N . LYS A 1 84 ? 16.454 -3.109 -6.244 1.00 88.56 84 LYS A N 1
ATOM 642 C CA . LYS A 1 84 ? 17.115 -4.412 -6.205 1.00 88.56 84 LYS A CA 1
ATOM 643 C C . LYS A 1 84 ? 16.402 -5.459 -7.070 1.00 88.56 84 LYS A C 1
ATOM 645 O O . LYS A 1 84 ? 17.054 -6.213 -7.779 1.00 88.56 84 LYS A O 1
ATOM 650 N N . TRP A 1 85 ? 15.066 -5.473 -7.078 1.00 88.19 85 TRP A N 1
ATOM 651 C CA . TRP A 1 85 ? 14.319 -6.338 -8.001 1.00 88.19 85 TRP A CA 1
ATOM 652 C C . TRP A 1 85 ? 14.600 -6.001 -9.471 1.00 88.19 85 TRP A C 1
ATOM 654 O O . TRP A 1 85 ? 14.734 -6.901 -10.301 1.00 88.19 85 TRP A O 1
ATOM 664 N N . LEU A 1 86 ? 14.705 -4.709 -9.793 1.00 88.56 86 LEU A N 1
ATOM 665 C CA . LEU A 1 86 ? 15.004 -4.254 -11.145 1.00 88.56 86 LEU A CA 1
ATOM 666 C C . LEU A 1 86 ? 16.410 -4.687 -11.585 1.00 88.56 86 LEU A C 1
ATOM 668 O O . LEU A 1 86 ? 16.554 -5.211 -12.683 1.00 88.56 86 LEU A O 1
ATOM 672 N N . GLU A 1 87 ? 17.412 -4.553 -10.713 1.00 87.62 87 GLU A N 1
ATOM 673 C CA . GLU A 1 87 ? 18.795 -4.993 -10.952 1.00 87.62 87 GLU A CA 1
ATOM 674 C C . GLU A 1 87 ? 18.903 -6.509 -11.171 1.00 87.62 87 GLU A C 1
ATOM 676 O O . GLU A 1 87 ? 19.575 -6.954 -12.105 1.00 87.62 87 GLU A O 1
ATOM 681 N N . GLU A 1 88 ? 18.220 -7.311 -10.349 1.00 83.56 88 GLU A N 1
ATOM 682 C CA . GLU A 1 88 ? 18.193 -8.775 -10.477 1.00 83.56 88 GLU A CA 1
ATOM 683 C C . GLU A 1 88 ? 17.531 -9.217 -11.789 1.00 83.56 88 GLU A C 1
ATOM 685 O O . GLU A 1 88 ? 17.998 -10.149 -12.451 1.00 83.56 88 GLU A O 1
ATOM 690 N N . THR A 1 89 ? 16.469 -8.517 -12.193 1.00 81.50 89 THR A N 1
ATOM 691 C CA . THR A 1 89 ? 15.735 -8.814 -13.425 1.00 81.50 89 THR A CA 1
ATOM 692 C C . THR A 1 89 ? 16.521 -8.380 -14.658 1.00 81.50 89 THR A C 1
ATOM 694 O O . THR A 1 89 ? 16.631 -9.163 -15.597 1.00 81.50 89 THR A O 1
ATOM 697 N N . ASP A 1 90 ? 17.129 -7.189 -14.645 1.00 76.38 90 ASP A N 1
ATOM 698 C CA . ASP A 1 90 ? 17.986 -6.712 -15.735 1.00 76.38 90 ASP A CA 1
ATOM 699 C C . ASP A 1 90 ? 19.224 -7.609 -15.903 1.00 76.38 90 ASP A C 1
ATOM 701 O O . ASP A 1 90 ? 19.584 -7.931 -17.032 1.00 76.38 90 ASP A O 1
ATOM 705 N N . SER A 1 91 ? 19.822 -8.096 -14.809 1.00 74.38 91 SER A N 1
ATOM 706 C CA . SER A 1 91 ? 20.981 -9.006 -14.850 1.00 74.38 91 SER A CA 1
ATOM 707 C C . SER A 1 91 ? 20.632 -10.428 -15.321 1.00 74.38 91 SER A C 1
ATOM 709 O O . SER A 1 91 ? 21.464 -11.098 -15.930 1.00 74.38 91 SER A O 1
ATOM 711 N N . SER A 1 92 ? 19.404 -10.903 -15.070 1.00 59.59 92 SER A N 1
ATOM 712 C CA . SER A 1 92 ? 18.931 -12.239 -15.483 1.00 59.59 92 SER A CA 1
ATOM 713 C C . SER A 1 92 ? 18.400 -12.325 -16.917 1.00 59.59 92 SER A C 1
ATOM 715 O O . SER A 1 92 ? 18.097 -13.426 -17.380 1.00 59.59 92 SER A O 1
ATOM 71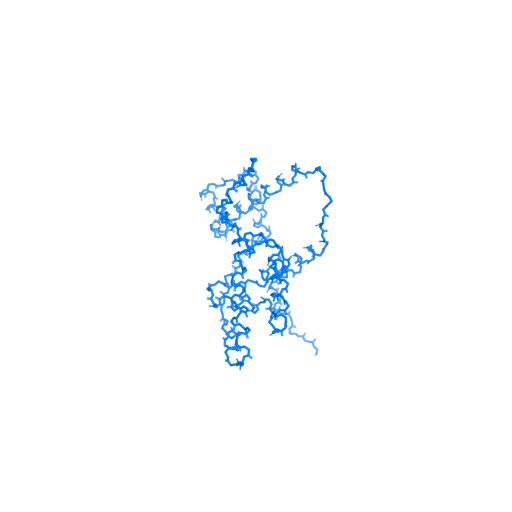7 N N . THR A 1 93 ? 18.330 -11.217 -17.664 1.00 54.72 93 THR A N 1
ATOM 718 C CA . THR A 1 93 ? 17.865 -11.202 -19.070 1.00 54.72 93 THR A CA 1
ATOM 719 C C . THR A 1 93 ? 18.701 -12.052 -20.045 1.00 54.72 93 THR A C 1
ATOM 721 O O . THR A 1 93 ? 18.335 -12.168 -21.212 1.00 54.72 93 THR A O 1
ATOM 724 N N . GLY A 1 94 ? 19.767 -12.718 -19.585 1.00 45.72 94 GLY A N 1
ATOM 725 C CA . GLY A 1 94 ? 20.518 -13.711 -20.356 1.00 45.72 94 GLY A CA 1
ATOM 726 C C . GLY A 1 94 ? 19.977 -15.151 -20.323 1.00 45.72 94 GLY A C 1
ATOM 727 O O . GLY A 1 94 ? 20.453 -15.966 -21.109 1.00 45.72 94 GLY A O 1
ATOM 728 N N . SER A 1 95 ? 19.021 -15.513 -19.450 1.00 38.25 95 SER A N 1
ATOM 729 C CA . SER A 1 95 ? 18.507 -16.896 -19.396 1.00 38.25 95 SER A CA 1
ATOM 730 C C . SER A 1 95 ? 17.011 -16.983 -19.047 1.00 38.25 95 SER A C 1
ATOM 732 O O . SER A 1 95 ? 16.624 -16.680 -17.916 1.00 38.25 95 SER A O 1
ATOM 734 N N . PRO A 1 96 ? 16.148 -17.454 -19.971 1.00 46.25 96 PRO A N 1
ATOM 735 C CA . PRO A 1 96 ? 14.693 -17.488 -19.786 1.00 46.25 96 PRO A CA 1
ATOM 736 C C . PRO A 1 96 ? 14.198 -18.530 -18.762 1.00 46.25 96 PRO A C 1
ATOM 738 O O . PRO A 1 96 ? 13.013 -18.582 -18.466 1.00 46.25 96 PRO A O 1
ATOM 741 N N . THR A 1 97 ? 15.070 -19.362 -18.184 1.00 48.62 97 THR A N 1
ATOM 742 C CA . THR A 1 97 ? 14.656 -20.579 -17.455 1.00 48.62 97 THR A CA 1
ATOM 743 C C . THR A 1 97 ? 14.388 -20.399 -15.955 1.00 48.62 97 THR A C 1
ATOM 745 O O . THR A 1 97 ? 13.8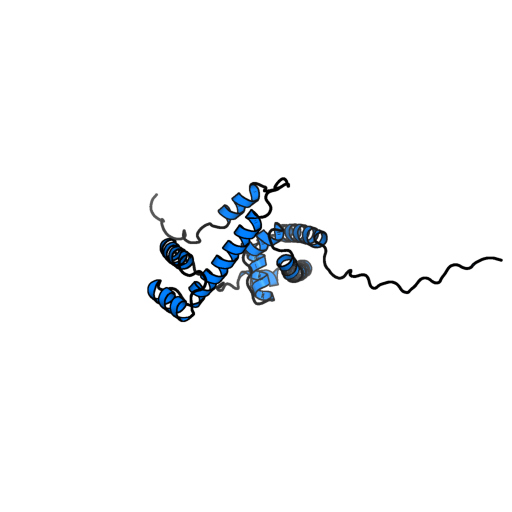17 -21.293 -15.324 1.00 48.62 97 THR A O 1
ATOM 748 N N . ASN A 1 98 ? 14.771 -19.266 -15.351 1.00 45.44 98 ASN A N 1
ATOM 749 C CA . ASN A 1 98 ? 14.489 -18.987 -13.931 1.00 45.44 98 ASN A CA 1
ATOM 750 C C . ASN A 1 98 ? 13.156 -18.254 -13.704 1.00 45.44 98 ASN A C 1
ATOM 752 O O . ASN A 1 98 ? 12.612 -18.298 -12.601 1.00 45.44 98 ASN A O 1
ATOM 756 N N . LEU A 1 99 ? 12.610 -17.609 -14.739 1.00 49.53 99 LEU A N 1
ATOM 757 C CA . LEU A 1 99 ? 11.496 -16.673 -14.595 1.00 49.53 99 LEU A CA 1
ATOM 758 C C . LEU A 1 99 ? 10.125 -17.366 -14.510 1.00 49.53 99 LEU A C 1
ATOM 760 O O . LEU A 1 99 ? 9.291 -16.975 -13.691 1.00 49.53 99 LEU A O 1
ATOM 764 N N . ASP A 1 100 ? 9.935 -18.466 -15.243 1.00 46.94 100 ASP A N 1
ATOM 765 C CA . ASP A 1 100 ? 8.717 -19.292 -15.182 1.00 46.94 100 ASP A CA 1
ATOM 766 C C . ASP A 1 100 ? 8.469 -19.887 -13.785 1.00 46.94 100 ASP A C 1
ATOM 768 O O . ASP A 1 100 ? 7.329 -20.115 -13.373 1.00 46.94 100 ASP A O 1
ATOM 772 N N . LYS A 1 101 ? 9.535 -20.090 -12.999 1.00 49.22 101 LYS A N 1
ATOM 773 C CA . LYS A 1 101 ? 9.438 -20.647 -11.642 1.00 49.22 101 LYS A CA 1
ATOM 774 C C . LYS A 1 101 ? 8.844 -19.656 -10.637 1.00 49.22 101 LYS A C 1
ATOM 776 O O . LYS A 1 101 ? 8.193 -20.084 -9.685 1.00 49.22 101 LYS A O 1
ATOM 781 N N . ILE A 1 102 ? 9.032 -18.352 -10.856 1.00 53.12 102 ILE A N 1
ATOM 782 C CA . ILE A 1 102 ? 8.539 -17.290 -9.964 1.00 53.12 102 ILE A CA 1
ATOM 783 C C . ILE A 1 102 ? 7.041 -17.047 -10.198 1.00 53.12 102 ILE A C 1
ATOM 785 O O . ILE A 1 102 ? 6.292 -16.869 -9.238 1.00 53.12 102 ILE A O 1
ATOM 789 N N . ALA A 1 103 ? 6.583 -17.114 -11.453 1.00 49.22 103 ALA A N 1
ATOM 790 C CA . ALA A 1 103 ? 5.168 -16.974 -11.805 1.00 49.22 103 ALA A CA 1
ATOM 791 C C . ALA A 1 103 ? 4.303 -18.155 -11.309 1.00 49.22 103 ALA A C 1
ATOM 793 O O . ALA A 1 103 ? 3.130 -17.975 -10.980 1.00 49.22 103 ALA A O 1
ATOM 794 N N . ALA A 1 104 ? 4.882 -19.358 -11.208 1.00 45.50 104 ALA A N 1
ATOM 795 C CA . ALA A 1 104 ? 4.165 -20.586 -10.858 1.00 45.50 104 ALA A CA 1
ATOM 796 C C . ALA A 1 104 ? 3.955 -20.813 -9.344 1.00 45.50 104 ALA A C 1
ATOM 798 O O . ALA A 1 104 ? 3.124 -21.640 -8.955 1.00 45.50 104 ALA A O 1
ATOM 799 N N . GLN A 1 105 ? 4.655 -20.091 -8.460 1.00 48.72 105 GLN A N 1
ATOM 800 C CA . GLN A 1 105 ? 4.487 -20.231 -7.007 1.00 48.72 105 GLN A CA 1
ATOM 801 C C . GLN A 1 105 ? 3.286 -19.429 -6.488 1.00 48.72 105 GLN A C 1
ATOM 803 O O . GLN A 1 105 ? 3.386 -18.472 -5.721 1.00 48.72 105 GLN A O 1
ATOM 808 N N . GLY A 1 106 ? 2.092 -19.872 -6.873 1.00 63.56 106 GLY A N 1
ATOM 809 C CA . GLY A 1 106 ? 0.865 -19.450 -6.223 1.00 63.56 106 GLY A CA 1
ATOM 810 C C . GLY A 1 106 ? 0.816 -19.952 -4.779 1.00 63.56 106 GLY A C 1
ATOM 811 O O . GLY A 1 106 ? 0.782 -21.163 -4.554 1.00 63.56 106 GLY A O 1
ATOM 812 N N . ARG A 1 107 ? 0.715 -19.036 -3.799 1.00 48.16 107 ARG A N 1
ATOM 813 C CA . ARG A 1 107 ? -0.265 -19.159 -2.697 1.00 48.16 107 ARG A CA 1
ATOM 814 C C . ARG A 1 107 ? -0.387 -17.934 -1.767 1.00 48.16 107 ARG A C 1
ATOM 816 O O . ARG A 1 107 ? 0.541 -17.516 -1.093 1.00 48.16 107 ARG A O 1
ATOM 823 N N . LYS A 1 108 ? -1.646 -17.474 -1.690 1.00 51.19 108 LYS A N 1
ATOM 824 C CA . LYS A 1 108 ? -2.403 -16.815 -0.599 1.00 51.19 108 LYS A CA 1
ATOM 825 C C . LYS A 1 108 ? -1.785 -15.605 0.123 1.00 51.19 108 LYS A C 1
ATOM 827 O O . LYS A 1 108 ? -1.382 -15.658 1.280 1.00 51.19 108 LYS A O 1
ATOM 832 N N . ARG A 1 109 ? -1.974 -14.443 -0.511 1.00 46.25 109 ARG A N 1
ATOM 833 C CA . ARG A 1 109 ? -2.134 -13.134 0.147 1.00 46.25 109 ARG A CA 1
ATOM 834 C C . ARG A 1 109 ? -3.163 -13.218 1.289 1.00 46.25 109 ARG A C 1
ATOM 836 O O . ARG A 1 109 ? -4.242 -13.786 1.109 1.00 46.25 109 ARG A O 1
ATOM 843 N N . LYS A 1 110 ? -2.884 -12.588 2.435 1.00 51.12 110 LYS A N 1
ATOM 844 C CA . LYS A 1 110 ? -3.867 -12.419 3.520 1.00 51.12 110 LYS A CA 1
ATOM 845 C C . LYS A 1 110 ? -5.023 -11.554 2.995 1.00 51.12 110 LYS A C 1
ATOM 847 O O . LYS A 1 110 ? -4.807 -10.396 2.626 1.00 51.12 110 LYS A O 1
ATOM 852 N N . LYS A 1 111 ? -6.230 -12.128 2.872 1.00 51.69 111 LYS A N 1
ATOM 853 C CA . LYS A 1 111 ? -7.412 -11.373 2.427 1.00 51.69 111 LYS A CA 1
ATOM 854 C C . LYS A 1 111 ? -7.661 -10.243 3.422 1.00 51.69 111 LYS A C 1
ATOM 856 O O . LYS A 1 111 ? -7.631 -10.447 4.632 1.00 51.69 111 LYS A O 1
ATOM 861 N N . ARG A 1 112 ? -7.896 -9.041 2.903 1.00 56.12 112 ARG A N 1
ATOM 862 C CA . ARG A 1 112 ? -8.393 -7.931 3.713 1.00 56.12 112 ARG A CA 1
ATOM 863 C C . ARG A 1 112 ? -9.799 -8.293 4.191 1.00 56.12 112 ARG A C 1
ATOM 865 O O . ARG A 1 112 ? -10.624 -8.657 3.358 1.00 56.12 112 ARG A O 1
ATOM 872 N N . THR A 1 113 ? -10.082 -8.157 5.484 1.00 70.94 113 THR A N 1
ATOM 873 C CA . THR A 1 113 ? -11.452 -8.263 6.001 1.00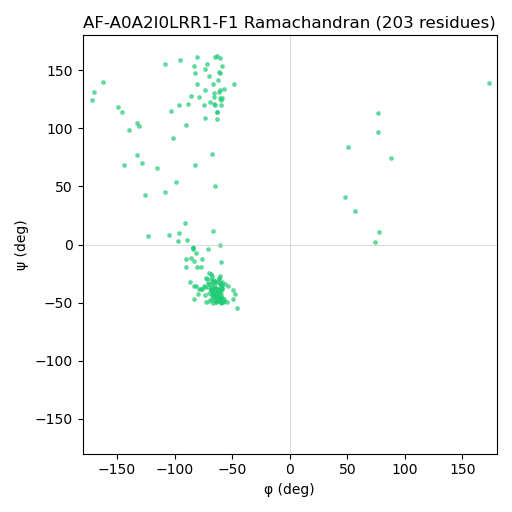 70.94 113 THR A CA 1
ATOM 874 C C . THR A 1 113 ? -12.285 -7.130 5.401 1.00 70.94 113 THR A C 1
ATOM 876 O O . THR A 1 113 ? -11.994 -5.952 5.640 1.00 70.94 113 THR A O 1
ATOM 879 N N . SER A 1 114 ? -13.268 -7.473 4.567 1.00 68.06 114 SER A N 1
ATOM 880 C CA . SER A 1 114 ? -14.278 -6.518 4.112 1.00 68.06 114 SER A CA 1
ATOM 881 C C . SER A 1 114 ? -15.298 -6.358 5.230 1.00 68.06 114 SER A C 1
ATOM 883 O O . SER A 1 114 ? -15.803 -7.353 5.738 1.00 68.06 114 SER A O 1
ATOM 885 N N . ILE A 1 115 ? -15.559 -5.123 5.645 1.00 75.19 115 ILE A N 1
ATOM 886 C CA . ILE A 1 115 ? -16.591 -4.831 6.639 1.00 75.19 115 ILE A CA 1
ATOM 887 C C . ILE A 1 115 ? -17.836 -4.441 5.856 1.00 75.19 115 ILE A C 1
ATOM 889 O O . ILE A 1 115 ? -17.793 -3.481 5.082 1.00 75.19 115 ILE A O 1
ATOM 893 N N . GLU A 1 116 ? -18.918 -5.191 6.045 1.00 79.44 116 GLU A N 1
ATOM 894 C CA . GLU A 1 116 ? -20.196 -4.924 5.393 1.00 79.44 116 GLU A CA 1
ATOM 895 C C . GLU A 1 116 ? -20.732 -3.528 5.727 1.00 79.44 116 GLU A C 1
ATOM 897 O O . GLU A 1 116 ? -20.438 -2.947 6.778 1.00 79.44 116 GLU A O 1
ATOM 902 N N . VAL A 1 117 ? -21.547 -2.977 4.825 1.00 75.69 117 VAL A N 1
ATOM 903 C CA . VAL A 1 117 ? -22.082 -1.614 4.952 1.00 75.69 117 VAL A CA 1
ATOM 904 C C . VAL A 1 117 ? -22.922 -1.457 6.228 1.00 75.69 117 VAL A C 1
ATOM 906 O O . VAL A 1 117 ? -22.770 -0.451 6.922 1.00 75.69 117 VAL A O 1
ATOM 909 N N . GLY A 1 118 ? -23.725 -2.466 6.591 1.00 75.25 118 GLY A N 1
ATOM 910 C CA . GLY A 1 118 ? -24.515 -2.469 7.830 1.00 75.25 118 GLY A CA 1
ATOM 911 C C . GLY A 1 118 ? -23.646 -2.447 9.092 1.00 75.25 118 GLY A C 1
ATOM 912 O O . GLY A 1 118 ? -23.848 -1.619 9.982 1.00 75.25 118 GLY A O 1
ATOM 913 N N . VAL A 1 119 ? -22.598 -3.274 9.125 1.00 83.19 119 VAL A N 1
ATOM 914 C CA . VAL A 1 119 ? -21.637 -3.338 10.240 1.00 83.19 119 VAL A CA 1
ATOM 915 C C . VAL A 1 119 ? -20.850 -2.031 10.376 1.00 83.19 119 VAL A C 1
ATOM 917 O O . VAL A 1 119 ? -20.630 -1.531 11.481 1.00 83.19 119 VAL A O 1
ATOM 920 N N . LYS A 1 120 ? -20.473 -1.415 9.250 1.00 85.56 120 LYS A N 1
ATOM 921 C CA . LYS A 1 120 ? -19.831 -0.096 9.235 1.00 85.56 120 LYS A CA 1
ATOM 922 C C . LYS A 1 120 ? -20.738 0.986 9.833 1.00 85.56 120 LYS A C 1
ATOM 924 O O . LYS A 1 120 ? -20.235 1.815 10.587 1.00 85.56 120 LYS A O 1
ATOM 929 N N . GLY A 1 121 ? -22.039 0.969 9.536 1.00 84.69 121 GLY A N 1
ATOM 930 C CA . GLY A 1 121 ? -23.011 1.903 10.115 1.00 84.69 121 GLY A CA 1
ATOM 931 C C . GLY A 1 121 ? -23.113 1.781 11.639 1.00 84.69 121 GLY A C 1
ATOM 932 O O . GLY A 1 121 ? -23.070 2.788 12.345 1.00 84.69 121 GLY A O 1
ATOM 933 N N . ALA A 1 122 ? -23.148 0.552 12.165 1.00 87.12 122 ALA A N 1
ATOM 934 C CA . ALA A 1 122 ? -23.157 0.306 13.609 1.00 87.12 122 ALA A CA 1
ATOM 935 C C . ALA A 1 122 ? -21.880 0.822 14.302 1.00 87.12 122 ALA A C 1
ATOM 937 O O . ALA A 1 122 ? -21.955 1.497 15.333 1.00 87.12 122 ALA A O 1
ATOM 938 N N . LEU A 1 123 ? -20.708 0.579 13.701 1.00 89.69 123 LEU A N 1
ATOM 939 C CA . LEU A 1 123 ? -19.429 1.101 14.192 1.00 89.69 123 LEU A CA 1
ATOM 940 C C . LEU A 1 123 ? -19.374 2.639 14.153 1.00 89.69 123 LEU A C 1
ATOM 942 O O . LEU A 1 123 ? -18.865 3.260 15.087 1.00 89.69 123 LEU A O 1
ATOM 946 N N . GLU A 1 124 ? -19.914 3.273 13.105 1.00 90.00 124 GLU A N 1
ATOM 947 C CA . GLU A 1 124 ? -20.010 4.738 13.005 1.00 90.00 124 GLU A CA 1
ATOM 948 C C . GLU A 1 124 ? -20.936 5.331 14.073 1.00 90.00 124 GLU A C 1
ATOM 950 O O . GLU A 1 124 ? -20.546 6.296 14.733 1.00 90.00 124 GLU A O 1
ATOM 955 N N . ASN A 1 125 ? -22.096 4.720 14.324 1.00 89.94 125 ASN A N 1
ATOM 956 C CA . ASN A 1 125 ? -23.004 5.144 15.392 1.00 89.94 125 ASN A CA 1
ATOM 957 C C . ASN A 1 125 ? -22.362 5.037 16.781 1.00 89.94 125 ASN A C 1
ATOM 959 O O . ASN A 1 125 ? -22.526 5.937 17.607 1.00 89.94 125 ASN A O 1
ATOM 963 N N . HIS A 1 126 ? -21.602 3.971 17.046 1.00 89.56 126 HIS A N 1
ATOM 964 C CA . HIS A 1 126 ? -20.880 3.846 18.311 1.00 89.56 126 HIS A CA 1
ATOM 965 C C . HIS A 1 126 ? -19.746 4.872 18.425 1.00 89.56 126 HIS A C 1
ATOM 967 O O . HIS A 1 126 ? -19.541 5.452 19.489 1.00 89.56 126 HIS A O 1
ATOM 973 N N . PHE A 1 127 ? -19.032 5.144 17.330 1.00 90.38 127 PHE A N 1
ATOM 974 C CA . PHE A 1 127 ? -17.949 6.128 17.299 1.00 90.38 127 PHE A CA 1
ATOM 975 C C . PHE A 1 127 ? -18.409 7.537 17.689 1.00 90.38 127 PHE A C 1
ATOM 977 O O . PHE A 1 127 ? -17.676 8.240 18.380 1.00 90.38 127 PHE A O 1
ATOM 984 N N . LEU A 1 128 ? -19.616 7.938 17.276 1.00 87.94 128 LEU A N 1
ATOM 985 C CA . LEU A 1 128 ? -20.196 9.235 17.637 1.00 87.94 128 LEU A CA 1
ATOM 986 C C . LEU A 1 128 ? -20.461 9.367 19.145 1.00 87.94 128 LEU A C 1
ATOM 988 O O . LEU A 1 128 ? -20.360 10.467 19.679 1.00 87.94 128 LEU A O 1
ATOM 992 N N . LYS A 1 129 ? -20.775 8.258 19.825 1.00 88.25 129 LYS A N 1
ATOM 993 C CA . LYS A 1 129 ? -21.010 8.219 21.278 1.00 88.25 129 LYS A CA 1
ATOM 994 C C . LYS A 1 129 ? -19.701 8.110 22.060 1.00 88.25 129 LYS A C 1
ATOM 996 O O . LYS A 1 129 ? -19.486 8.843 23.017 1.00 88.25 129 LYS A O 1
ATOM 1001 N N . CYS A 1 130 ? -18.825 7.198 21.640 1.00 85.06 130 CYS A N 1
ATOM 1002 C CA . CYS A 1 130 ? -17.546 6.927 22.283 1.00 85.06 130 CYS A CA 1
ATOM 1003 C C . CYS A 1 130 ? -16.451 6.695 21.219 1.00 85.06 130 CYS A C 1
ATOM 1005 O O . CYS A 1 130 ? -16.318 5.591 20.680 1.00 85.06 130 CYS A O 1
ATOM 1007 N N . PRO A 1 131 ? -15.625 7.714 20.902 1.00 85.56 131 PRO A N 1
ATOM 1008 C CA . PRO A 1 131 ? -14.579 7.608 19.879 1.00 85.56 131 PRO A CA 1
ATOM 1009 C C . PRO A 1 131 ? -13.336 6.826 20.343 1.00 85.56 131 PRO A C 1
ATOM 1011 O O . PRO A 1 131 ? -12.472 6.480 19.526 1.00 85.56 131 PRO A O 1
ATOM 1014 N N . LYS A 1 132 ? -13.214 6.557 21.650 1.00 87.62 132 LYS A N 1
ATOM 1015 C CA . LYS A 1 132 ? -12.140 5.772 22.278 1.00 87.62 132 LYS A CA 1
ATOM 1016 C C . LYS A 1 132 ? -12.748 4.669 23.159 1.00 87.62 132 LYS A C 1
ATOM 1018 O O . LYS A 1 132 ? -12.652 4.774 24.379 1.00 87.62 132 LYS A O 1
ATOM 1023 N N . PRO A 1 133 ? -13.361 3.637 22.558 1.00 87.56 133 PRO A N 1
ATOM 1024 C CA . PRO A 1 133 ? -13.914 2.537 23.332 1.00 87.56 133 PRO A CA 1
ATOM 1025 C C . PRO A 1 133 ? -12.809 1.808 24.110 1.00 87.56 133 PRO A C 1
ATOM 1027 O O . PRO A 1 133 ? -11.694 1.616 23.612 1.00 87.56 133 PRO A O 1
ATOM 1030 N N . SER A 1 134 ? -13.135 1.405 25.332 1.00 92.25 134 SER A N 1
ATOM 1031 C CA . SER A 1 134 ? -12.354 0.527 26.198 1.00 92.25 134 SER A CA 1
ATOM 1032 C C . SER A 1 134 ? -12.145 -0.848 25.555 1.00 92.25 134 SER A C 1
ATOM 1034 O O . SER A 1 134 ? -12.900 -1.278 24.683 1.00 92.25 134 SER A O 1
ATOM 1036 N N . ALA A 1 135 ? -11.142 -1.597 26.020 1.00 90.00 135 ALA A N 1
ATOM 1037 C CA . ALA A 1 135 ? -10.911 -2.973 25.583 1.00 90.00 135 ALA A CA 1
ATOM 1038 C C . ALA A 1 135 ? -12.137 -3.883 25.798 1.00 90.00 135 ALA A C 1
ATOM 1040 O O . ALA A 1 135 ? -12.379 -4.780 24.986 1.00 90.00 135 ALA A O 1
ATOM 1041 N N . HIS A 1 136 ? -12.909 -3.642 26.864 1.00 91.56 136 HIS A N 1
ATOM 1042 C CA . HIS A 1 136 ? -14.147 -4.372 27.136 1.00 91.56 136 HIS A CA 1
ATOM 1043 C C . HIS A 1 136 ? -15.236 -4.034 26.106 1.00 91.56 136 HIS A C 1
ATOM 1045 O O . HIS A 1 136 ? -15.803 -4.937 25.497 1.00 91.56 136 HIS A O 1
ATOM 1051 N N . GLU A 1 137 ? -15.439 -2.748 25.809 1.00 89.81 137 GLU A N 1
ATOM 1052 C CA . GLU A 1 137 ? -16.396 -2.286 24.792 1.00 89.81 137 GLU A CA 1
ATOM 1053 C C . GLU A 1 137 ? -16.033 -2.788 23.387 1.00 89.81 137 GLU A C 1
ATOM 1055 O O . GLU A 1 137 ? -16.905 -3.211 22.637 1.00 89.81 137 GLU A O 1
ATOM 1060 N N . ILE A 1 138 ? -14.740 -2.812 23.037 1.00 91.44 138 ILE A N 1
ATOM 1061 C CA . ILE A 1 138 ? -14.265 -3.389 21.766 1.00 91.44 138 ILE A CA 1
ATOM 1062 C C . ILE A 1 138 ? -14.622 -4.875 21.677 1.00 91.44 138 ILE A C 1
ATOM 1064 O O . ILE A 1 138 ? -14.967 -5.346 20.598 1.00 91.44 138 ILE A O 1
ATOM 1068 N N . THR A 1 139 ? -14.528 -5.607 22.790 1.00 92.25 139 THR A N 1
ATOM 1069 C CA . THR A 1 139 ? -14.852 -7.040 22.833 1.00 92.25 139 THR A CA 1
ATOM 1070 C C . THR A 1 139 ? -16.361 -7.241 22.670 1.00 92.25 139 THR A C 1
ATOM 1072 O O . THR A 1 139 ? -16.778 -7.942 21.759 1.00 92.25 139 THR A O 1
ATOM 1075 N N . SER A 1 140 ? -17.183 -6.506 23.426 1.00 92.06 140 SER A N 1
ATOM 1076 C CA . SER A 1 140 ? -18.648 -6.558 23.306 1.00 92.06 140 SER A CA 1
ATOM 1077 C C . SER A 1 140 ? -19.155 -6.179 21.903 1.00 92.06 140 SER A C 1
ATOM 1079 O O . SER A 1 140 ? -20.063 -6.822 21.370 1.00 92.06 140 SER A O 1
ATOM 1081 N N . LEU A 1 141 ? -18.539 -5.179 21.260 1.00 91.00 141 LEU A N 1
ATOM 1082 C CA . LEU A 1 141 ? -18.838 -4.807 19.873 1.00 91.00 141 LEU A CA 1
ATOM 1083 C C . LEU A 1 141 ? -18.419 -5.883 18.873 1.00 91.00 141 LEU A C 1
ATOM 1085 O O . LEU A 1 141 ? -19.139 -6.119 17.909 1.00 91.00 141 LEU A O 1
ATOM 1089 N N . ALA A 1 142 ? -17.261 -6.509 19.077 1.00 92.06 142 ALA A N 1
ATOM 1090 C CA . ALA A 1 142 ? -16.782 -7.597 18.233 1.00 92.06 142 ALA A CA 1
ATOM 1091 C C . ALA A 1 142 ? -17.753 -8.786 18.269 1.00 92.06 142 ALA A C 1
ATOM 1093 O O . ALA A 1 142 ? -18.156 -9.261 17.210 1.00 92.06 142 ALA A O 1
ATOM 1094 N N . ASP A 1 143 ? -18.212 -9.169 19.461 1.00 91.62 143 ASP A N 1
ATOM 1095 C CA . ASP A 1 143 ? -19.165 -10.265 19.650 1.00 91.62 143 ASP A CA 1
ATOM 1096 C C . ASP A 1 143 ? -20.535 -9.937 19.033 1.00 91.62 143 ASP A C 1
ATOM 1098 O O . ASP A 1 143 ? -21.098 -10.740 18.291 1.00 91.62 143 ASP A O 1
ATOM 1102 N N . SER A 1 144 ? -21.040 -8.717 19.260 1.00 89.81 144 SER A N 1
ATOM 1103 C CA . SER A 1 144 ? -22.343 -8.272 18.737 1.00 89.81 144 SER A CA 1
ATOM 1104 C C . SER A 1 144 ? -22.361 -8.130 17.211 1.00 89.81 144 SER A C 1
ATOM 1106 O O . SER A 1 144 ? -23.393 -8.342 16.581 1.00 89.81 144 SER A O 1
ATOM 1108 N N . LEU A 1 145 ? -21.230 -7.743 16.611 1.00 88.19 145 LEU A N 1
ATOM 1109 C CA . LEU A 1 145 ? -21.085 -7.544 15.165 1.00 88.19 145 LEU A CA 1
ATOM 1110 C C . LEU A 1 145 ? -20.483 -8.764 14.452 1.00 88.19 145 LEU A C 1
ATOM 1112 O O . LEU A 1 145 ? -20.235 -8.683 13.250 1.00 88.19 145 LEU A O 1
ATOM 1116 N N . GLN A 1 146 ? -20.219 -9.855 15.182 1.00 88.38 146 GLN A N 1
ATOM 1117 C CA . GLN A 1 146 ? -19.533 -11.058 14.694 1.00 88.38 146 GLN A CA 1
ATOM 1118 C C . GLN A 1 146 ? -18.234 -10.743 13.927 1.00 88.38 146 GLN A C 1
ATOM 1120 O O . GLN A 1 146 ? -17.922 -11.333 12.892 1.00 88.38 146 GLN A O 1
ATOM 1125 N N . LEU A 1 147 ? -17.461 -9.783 14.437 1.00 88.06 147 LEU A N 1
ATOM 1126 C CA . LEU A 1 147 ? -16.163 -9.391 13.897 1.00 88.06 147 LEU A CA 1
ATOM 1127 C C . LEU A 1 147 ? -15.035 -9.841 14.821 1.00 88.06 147 LEU A C 1
ATOM 1129 O O . LEU A 1 147 ? -15.194 -9.951 16.029 1.00 88.06 147 LEU A O 1
ATOM 1133 N N . GLU A 1 148 ? -13.836 -10.012 14.270 1.00 87.06 148 GLU A N 1
ATOM 1134 C CA . GLU A 1 148 ? -12.649 -10.215 15.097 1.00 87.06 148 GLU A CA 1
ATOM 1135 C C . GLU A 1 148 ? -12.332 -8.941 15.902 1.00 87.06 148 GLU A C 1
ATOM 1137 O O . GLU A 1 148 ? -12.343 -7.822 15.372 1.00 87.06 148 GLU A O 1
ATOM 1142 N N . LYS A 1 149 ? -11.971 -9.108 17.178 1.00 89.12 149 LYS A N 1
ATOM 1143 C CA . LYS A 1 149 ? -11.595 -8.014 18.091 1.00 89.12 149 LYS A CA 1
ATOM 1144 C C . LYS A 1 149 ? -10.556 -7.063 17.485 1.00 89.12 149 LYS A C 1
ATOM 1146 O O . LYS A 1 149 ? -10.643 -5.843 17.644 1.00 89.12 149 LYS A O 1
ATOM 1151 N N . GLU A 1 150 ? -9.587 -7.616 16.760 1.00 87.81 150 GLU A N 1
ATOM 1152 C CA . GLU A 1 150 ? -8.533 -6.850 16.097 1.00 87.81 150 GLU A CA 1
ATOM 1153 C C . GLU A 1 150 ? -9.075 -5.980 14.953 1.00 87.81 150 GLU A C 1
ATOM 1155 O O . GLU A 1 150 ? -8.656 -4.832 14.800 1.00 87.81 150 GLU A O 1
ATOM 1160 N N . VAL A 1 151 ? -10.070 -6.465 14.203 1.00 88.94 151 VAL A N 1
ATOM 1161 C CA . VAL A 1 151 ? -10.723 -5.707 13.125 1.00 88.94 151 VAL A CA 1
ATOM 1162 C C . VAL A 1 151 ? -11.447 -4.488 13.693 1.00 88.94 151 VAL A C 1
ATOM 1164 O O . VAL A 1 151 ? -11.260 -3.380 13.184 1.00 88.94 151 VAL A O 1
ATOM 1167 N N . VAL A 1 152 ? -12.204 -4.658 14.783 1.00 90.06 152 VAL A N 1
ATOM 1168 C CA . VAL A 1 152 ? -12.899 -3.552 15.466 1.00 90.06 152 VAL A CA 1
ATOM 1169 C C . VAL A 1 152 ? -11.886 -2.540 16.006 1.00 90.06 152 VAL A C 1
ATOM 1171 O O . VAL A 1 152 ? -11.985 -1.341 15.731 1.00 90.06 152 VAL A O 1
ATOM 1174 N N . ARG A 1 153 ? -10.837 -3.004 16.694 1.00 92.50 153 ARG A N 1
ATOM 1175 C CA . ARG A 1 153 ? -9.771 -2.141 17.225 1.00 92.50 153 ARG A CA 1
ATOM 1176 C C . ARG A 1 153 ? -9.086 -1.316 16.129 1.00 92.50 153 ARG A C 1
ATOM 1178 O O . ARG A 1 153 ? -8.937 -0.096 16.264 1.00 92.50 153 ARG A O 1
ATOM 1185 N N . VAL A 1 154 ? -8.679 -1.962 15.033 1.00 90.12 154 VAL A N 1
ATOM 1186 C CA . VAL A 1 154 ? -8.037 -1.308 13.881 1.00 90.12 154 VAL A CA 1
ATOM 1187 C C . VAL A 1 154 ? -8.998 -0.337 13.202 1.00 90.12 154 VAL A C 1
ATOM 1189 O O . VAL A 1 154 ? -8.580 0.755 12.807 1.00 90.12 154 VAL A O 1
ATOM 1192 N N . TRP A 1 155 ? -10.287 -0.674 13.112 1.00 92.44 155 TRP A N 1
ATOM 1193 C CA . TRP A 1 155 ? -11.305 0.220 12.570 1.00 92.44 155 TRP A CA 1
ATOM 1194 C C . TRP A 1 155 ? -11.396 1.524 13.369 1.00 92.44 155 TRP A C 1
ATOM 1196 O O . TRP A 1 155 ? -11.275 2.596 12.774 1.00 92.44 155 TRP A O 1
ATOM 1206 N N . PHE A 1 156 ? -11.495 1.466 14.704 1.00 91.69 156 PHE A N 1
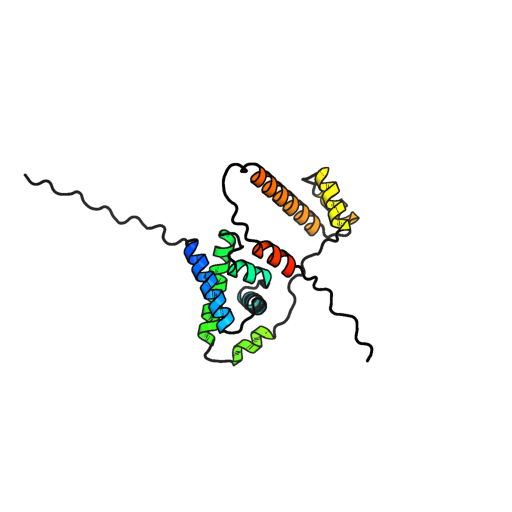ATOM 1207 C CA . PHE A 1 156 ? -11.542 2.668 15.551 1.00 91.69 156 PHE A CA 1
ATOM 1208 C C . PHE A 1 156 ? -10.256 3.500 15.435 1.00 91.69 156 PHE A C 1
ATOM 1210 O O . PHE A 1 156 ? -10.311 4.730 15.345 1.00 91.69 156 PHE A O 1
ATOM 1217 N N . CYS A 1 157 ? -9.087 2.855 15.366 1.00 89.12 157 CYS A N 1
ATOM 1218 C CA . CYS A 1 157 ? -7.817 3.540 15.109 1.00 89.12 157 CYS A CA 1
ATOM 1219 C C . CYS A 1 157 ? -7.823 4.285 13.767 1.00 89.12 157 CYS A C 1
ATOM 1221 O O . CYS A 1 157 ? -7.542 5.487 13.726 1.00 89.12 157 CYS A O 1
ATOM 1223 N N . ASN A 1 158 ? -8.207 3.608 12.686 1.00 89.31 158 ASN A N 1
ATOM 1224 C CA . ASN A 1 158 ? -8.291 4.199 11.352 1.00 89.31 158 ASN A CA 1
ATOM 1225 C C . ASN A 1 158 ? -9.343 5.318 11.291 1.00 89.31 158 ASN A C 1
ATOM 1227 O O . ASN A 1 158 ? -9.118 6.357 10.659 1.00 89.31 158 ASN A O 1
ATOM 1231 N N . ARG A 1 159 ? -10.480 5.153 11.979 1.00 89.88 159 ARG A N 1
ATOM 1232 C CA . ARG A 1 159 ? -11.569 6.134 12.009 1.00 89.88 159 ARG A CA 1
ATOM 1233 C C . ARG A 1 159 ? -11.170 7.424 12.727 1.00 89.88 159 ARG A C 1
ATOM 1235 O O . ARG A 1 159 ? -11.446 8.500 12.185 1.00 89.88 159 ARG A O 1
ATOM 1242 N N . ARG A 1 160 ? -10.461 7.339 13.863 1.00 88.69 160 ARG A N 1
ATOM 1243 C CA . ARG A 1 160 ? -9.883 8.512 14.556 1.00 88.69 160 ARG A CA 1
ATOM 1244 C C . ARG A 1 160 ? -8.823 9.215 13.710 1.00 88.69 160 ARG A C 1
ATOM 1246 O O . ARG A 1 160 ? -8.789 10.442 13.638 1.00 88.69 160 ARG A O 1
ATOM 1253 N N . GLN A 1 161 ? -7.957 8.453 13.036 1.00 81.81 161 GLN A N 1
ATOM 1254 C CA . GLN A 1 161 ? -6.951 9.031 12.137 1.00 81.81 161 GLN A CA 1
ATOM 1255 C C . GLN A 1 161 ? -7.605 9.793 10.973 1.00 81.81 161 GLN A C 1
ATOM 1257 O O . GLN A 1 161 ? -7.164 10.893 10.628 1.00 81.81 161 GLN A O 1
ATOM 1262 N N . LYS A 1 162 ? -8.690 9.250 10.396 1.00 83.69 162 LYS A N 1
ATOM 1263 C CA . LYS A 1 162 ? -9.474 9.925 9.350 1.00 83.69 162 LYS A CA 1
ATOM 1264 C C . LYS A 1 162 ? -10.044 11.255 9.847 1.00 83.69 162 LYS A C 1
ATOM 1266 O O . LYS A 1 162 ? -9.915 12.251 9.141 1.00 83.69 162 LYS A O 1
ATOM 1271 N N . GLU A 1 163 ? -10.613 11.294 11.050 1.00 81.00 163 GLU A N 1
ATOM 1272 C CA . GLU A 1 163 ? -11.159 12.520 11.647 1.00 81.00 163 GLU A CA 1
ATOM 1273 C C . GLU A 1 163 ? -10.090 13.598 11.859 1.00 81.00 163 GLU A C 1
ATOM 1275 O O . GLU A 1 163 ? -10.249 14.725 11.384 1.00 81.00 163 GLU A O 1
ATOM 1280 N N . LYS A 1 164 ? -8.946 13.239 12.458 1.00 77.19 164 LYS A N 1
ATOM 1281 C CA . LYS A 1 164 ? -7.816 14.163 12.654 1.00 77.19 164 LYS A CA 1
ATOM 1282 C C . LYS A 1 164 ? -7.302 14.733 11.325 1.00 77.19 164 LYS A C 1
ATOM 1284 O O . LYS A 1 164 ? -6.972 15.916 11.247 1.00 77.19 164 LYS A O 1
ATOM 1289 N N . ARG A 1 165 ? -7.273 13.919 10.260 1.00 73.12 165 ARG A N 1
ATOM 1290 C CA . ARG A 1 165 ? -6.888 14.358 8.908 1.00 73.12 165 ARG A CA 1
ATOM 1291 C C . ARG A 1 165 ? -7.898 15.336 8.303 1.00 73.12 165 ARG A C 1
ATOM 1293 O O . ARG A 1 165 ? -7.485 16.290 7.655 1.00 73.12 165 ARG A O 1
ATOM 1300 N N . MET A 1 166 ? -9.196 15.138 8.528 1.00 63.78 166 MET A N 1
ATOM 1301 C CA . MET A 1 166 ? -10.233 16.052 8.029 1.00 63.78 166 MET A CA 1
ATOM 1302 C C . MET A 1 166 ? -10.277 17.371 8.808 1.00 63.78 166 MET A C 1
ATOM 1304 O O . MET A 1 166 ? -10.457 18.424 8.204 1.00 63.78 166 MET A O 1
ATOM 1308 N N . THR A 1 167 ? -10.048 17.340 10.125 1.00 63.53 167 THR A N 1
ATOM 1309 C CA . THR A 1 167 ? -10.012 18.560 10.946 1.00 63.53 167 THR A CA 1
ATOM 1310 C C . THR A 1 167 ? -8.808 19.446 10.603 1.00 63.53 167 THR A C 1
ATOM 1312 O O . THR A 1 167 ? -8.963 20.653 10.445 1.00 63.53 167 THR A O 1
ATOM 1315 N N . ARG A 1 168 ? -7.629 18.854 10.342 1.00 55.94 168 ARG A N 1
ATOM 1316 C CA . ARG A 1 168 ? -6.441 19.602 9.888 1.00 55.94 168 ARG A CA 1
ATOM 1317 C C . ARG A 1 168 ? -6.616 20.247 8.509 1.00 55.94 168 ARG A C 1
ATOM 1319 O O . ARG A 1 168 ? -6.078 21.319 8.283 1.00 55.94 168 ARG A O 1
ATOM 1326 N N . ARG A 1 169 ? -7.394 19.635 7.608 1.00 53.41 169 ARG A N 1
ATOM 1327 C CA . ARG A 1 169 ? -7.690 20.195 6.272 1.00 53.41 169 ARG A CA 1
ATOM 1328 C C . ARG A 1 169 ? -8.732 21.318 6.291 1.00 53.41 169 ARG A C 1
ATOM 1330 O O . ARG A 1 169 ? -8.801 22.083 5.336 1.00 53.41 169 ARG A O 1
ATOM 1337 N N . ARG A 1 170 ? -9.542 21.427 7.350 1.00 52.28 170 ARG A N 1
ATOM 1338 C CA . ARG A 1 170 ? -10.497 22.535 7.524 1.00 52.28 170 ARG A CA 1
ATOM 1339 C C . ARG A 1 170 ? -9.853 23.816 8.066 1.00 52.28 170 ARG A C 1
ATOM 1341 O O . ARG A 1 170 ? -10.420 24.879 7.858 1.00 52.28 170 ARG A O 1
ATOM 1348 N N . GLY A 1 171 ? -8.671 23.734 8.683 1.00 49.34 171 GLY A N 1
ATOM 1349 C CA . GLY A 1 171 ? -7.950 24.893 9.229 1.00 49.34 171 GLY A CA 1
ATOM 1350 C C . GLY A 1 171 ? -7.134 25.716 8.220 1.00 49.34 171 GLY A C 1
ATOM 1351 O O . GLY A 1 171 ? -6.637 26.772 8.584 1.00 49.34 171 GLY A O 1
ATOM 1352 N N . THR A 1 172 ? -6.988 25.272 6.965 1.00 45.47 172 THR A N 1
ATOM 1353 C CA . THR A 1 172 ? -6.100 25.902 5.963 1.00 45.47 172 THR A CA 1
ATOM 1354 C C . THR A 1 172 ? -6.821 26.269 4.659 1.00 45.47 172 THR A C 1
ATOM 1356 O O . THR A 1 172 ? -6.305 26.052 3.566 1.00 45.47 172 THR A O 1
ATOM 1359 N N . ARG A 1 173 ? -8.036 26.831 4.740 1.00 40.25 173 ARG A N 1
ATOM 1360 C CA . ARG A 1 173 ? -8.753 27.393 3.574 1.00 40.25 173 ARG A CA 1
ATOM 1361 C C . ARG A 1 173 ? -8.625 28.916 3.469 1.00 40.25 173 ARG A C 1
ATOM 1363 O O . ARG A 1 173 ? -9.623 29.616 3.334 1.00 40.25 173 ARG A O 1
ATOM 1370 N N . LYS A 1 174 ? -7.396 29.432 3.475 1.00 39.47 174 LYS A N 1
ATOM 1371 C CA . LYS A 1 174 ? -7.093 30.718 2.832 1.00 39.47 174 LYS A CA 1
ATOM 1372 C C . LYS A 1 174 ? -5.855 30.549 1.947 1.00 39.47 174 LYS A C 1
ATOM 1374 O O . LYS A 1 174 ? -4.746 30.487 2.453 1.00 39.47 174 LYS A O 1
ATOM 1379 N N . GLY A 1 175 ? -6.095 30.441 0.636 1.00 41.56 175 GLY A N 1
ATOM 1380 C CA . GLY A 1 175 ? -5.129 30.772 -0.418 1.00 41.56 175 GLY A CA 1
ATOM 1381 C C . GLY A 1 175 ? -4.148 29.692 -0.890 1.00 41.56 175 GLY A C 1
ATOM 1382 O O . GLY A 1 175 ? -2.959 29.828 -0.645 1.00 41.56 175 GLY A O 1
ATOM 1383 N N . HIS A 1 176 ? -4.599 28.699 -1.668 1.00 34.81 176 HIS A N 1
ATOM 1384 C CA . HIS A 1 176 ? -3.790 28.173 -2.785 1.00 34.81 176 HIS A CA 1
ATOM 1385 C C . HIS A 1 176 ? -4.641 27.367 -3.784 1.00 34.81 176 HIS A C 1
ATOM 1387 O O . HIS A 1 176 ? -5.536 26.633 -3.347 1.00 34.81 176 HIS A O 1
ATOM 1393 N N . PRO A 1 177 ? -4.405 27.492 -5.106 1.00 41.91 177 PRO A N 1
ATOM 1394 C CA . PRO A 1 177 ? -5.145 26.741 -6.111 1.00 41.91 177 PRO A CA 1
ATOM 1395 C C . PRO A 1 177 ? -4.762 25.261 -6.026 1.00 41.91 177 PRO A C 1
ATOM 1397 O O . PRO A 1 177 ? -3.598 24.873 -6.095 1.00 41.91 177 PRO A O 1
ATOM 1400 N N . SER A 1 178 ? -5.774 24.427 -5.816 1.00 36.06 178 SER A N 1
ATOM 1401 C CA . SER A 1 178 ? -5.649 22.980 -5.711 1.00 36.06 178 SER A CA 1
ATOM 1402 C C . SER A 1 178 ? -5.398 22.382 -7.095 1.00 36.06 178 SER A C 1
ATOM 1404 O O . SER A 1 178 ? -6.333 22.272 -7.883 1.00 36.06 178 SER A O 1
ATOM 1406 N N . PHE A 1 179 ? -4.180 21.900 -7.356 1.00 40.62 179 PHE A N 1
ATOM 1407 C CA . PHE A 1 179 ? -3.945 20.854 -8.358 1.00 40.62 179 PHE A CA 1
ATOM 1408 C C . PHE A 1 179 ? -4.584 19.549 -7.856 1.00 40.62 179 PHE A C 1
ATOM 1410 O O . PHE A 1 179 ? -3.930 18.672 -7.299 1.00 40.62 179 PHE A O 1
ATOM 1417 N N . ALA A 1 180 ? -5.905 19.441 -7.985 1.00 39.91 180 ALA A N 1
ATOM 1418 C CA . ALA A 1 180 ? -6.608 18.169 -7.905 1.00 39.91 180 ALA A CA 1
ATOM 1419 C C . ALA A 1 180 ? -6.921 17.754 -9.342 1.00 39.91 180 ALA A C 1
ATOM 1421 O O . ALA A 1 180 ? -7.928 18.175 -9.904 1.00 39.91 180 ALA A O 1
ATOM 1422 N N . SER A 1 181 ? -6.014 16.984 -9.952 1.00 41.22 181 SER A N 1
ATOM 1423 C CA . SER A 1 181 ? -6.262 16.400 -11.270 1.00 41.22 181 SER A CA 1
ATOM 1424 C C . SER A 1 181 ? -7.407 15.377 -11.157 1.00 41.22 181 SER A C 1
ATOM 1426 O O . SER A 1 181 ? -7.323 14.483 -10.304 1.00 41.22 181 SER A O 1
ATOM 1428 N N . PRO A 1 182 ? -8.469 15.478 -11.979 1.00 43.97 182 PRO A N 1
ATOM 1429 C CA . PRO A 1 182 ? -9.612 14.557 -11.958 1.00 43.97 182 PRO A CA 1
ATOM 1430 C C . PRO A 1 182 ? -9.234 13.086 -12.226 1.00 43.97 182 PRO A C 1
ATOM 1432 O O . PRO A 1 182 ? -9.984 12.178 -11.868 1.00 43.97 182 PRO A O 1
ATOM 1435 N N . GLU A 1 183 ? -8.029 12.829 -12.744 1.00 44.84 183 GLU A N 1
ATOM 1436 C CA . GLU A 1 183 ? -7.468 11.487 -12.946 1.00 44.84 183 GLU A CA 1
ATOM 1437 C C . GLU A 1 183 ? -7.295 10.699 -11.627 1.00 44.84 183 GLU A C 1
ATOM 1439 O O . GLU A 1 183 ? -7.459 9.478 -11.590 1.00 44.84 183 GLU A O 1
ATOM 1444 N N . LEU A 1 184 ? -7.065 11.390 -10.499 1.00 44.56 184 LEU A N 1
ATOM 1445 C CA . LEU A 1 184 ? -6.913 10.752 -9.182 1.00 44.56 184 LEU A CA 1
ATOM 1446 C C . LEU A 1 184 ? -8.217 10.166 -8.631 1.00 44.56 184 LEU A C 1
ATOM 1448 O O . LEU A 1 184 ? -8.182 9.248 -7.809 1.00 44.56 184 LEU A O 1
ATOM 1452 N N . GLN A 1 185 ? -9.363 10.686 -9.070 1.00 44.06 185 GLN A N 1
ATOM 1453 C CA . GLN A 1 185 ? -10.667 10.202 -8.627 1.00 44.06 185 GLN A CA 1
ATOM 1454 C C . GLN A 1 185 ? -11.089 8.963 -9.431 1.00 44.06 185 GLN A C 1
ATOM 1456 O O . GLN A 1 185 ? -11.589 8.003 -8.846 1.00 44.06 185 GLN A O 1
ATOM 1461 N N . ALA A 1 186 ? -10.753 8.923 -10.725 1.00 44.91 186 ALA A N 1
ATOM 1462 C CA . ALA A 1 186 ? -10.988 7.772 -11.598 1.00 44.91 186 ALA A CA 1
ATOM 1463 C C . ALA A 1 186 ? -10.171 6.531 -11.186 1.00 44.91 186 ALA A C 1
ATOM 1465 O O . ALA A 1 186 ? -10.682 5.410 -11.198 1.00 44.91 186 ALA A O 1
ATOM 1466 N N . ILE A 1 187 ? -8.923 6.705 -10.731 1.00 48.09 187 ILE A N 1
ATOM 1467 C CA . ILE A 1 187 ? -8.095 5.573 -10.276 1.00 48.09 187 ILE A CA 1
ATOM 1468 C C . ILE A 1 187 ? -8.631 4.987 -8.956 1.00 48.09 187 ILE A C 1
ATOM 1470 O O . ILE A 1 187 ? -8.600 3.772 -8.758 1.00 48.09 187 ILE A O 1
ATOM 1474 N N . GLN A 1 188 ? -9.191 5.818 -8.068 1.00 49.16 188 GLN A N 1
ATOM 1475 C CA . GLN A 1 188 ? -9.790 5.344 -6.816 1.00 49.16 188 GLN A CA 1
ATOM 1476 C C . GLN A 1 188 ? -11.055 4.493 -7.049 1.00 49.16 188 GLN A C 1
ATOM 1478 O O . GLN A 1 188 ? -11.305 3.579 -6.263 1.00 49.16 188 GLN A O 1
ATOM 1483 N N . GLU A 1 189 ? -11.798 4.767 -8.126 1.00 39.12 189 GLU A N 1
ATOM 1484 C CA . GLU A 1 189 ? -12.978 4.003 -8.563 1.00 39.12 189 GLU A CA 1
ATOM 1485 C C . GLU A 1 189 ? -12.570 2.721 -9.319 1.00 39.12 189 GLU A C 1
ATOM 1487 O O . GLU A 1 189 ? -13.073 1.642 -9.018 1.00 39.12 189 GLU A O 1
ATOM 1492 N N . SER A 1 190 ? -11.569 2.787 -10.211 1.00 41.97 190 SER A N 1
ATOM 1493 C CA . SER A 1 190 ? -11.094 1.618 -10.983 1.00 41.97 190 SER A CA 1
ATOM 1494 C C . SER A 1 190 ? -10.386 0.541 -10.143 1.00 41.97 190 SER A C 1
ATOM 1496 O O . SER A 1 190 ? -10.379 -0.632 -10.504 1.00 41.97 190 SER A O 1
ATOM 1498 N N . CYS A 1 191 ? -9.801 0.902 -8.995 1.00 44.97 191 CYS A N 1
ATOM 1499 C CA . CYS A 1 191 ? -9.156 -0.048 -8.080 1.00 44.97 191 CYS A CA 1
ATOM 1500 C C . CYS A 1 191 ? -10.130 -0.736 -7.104 1.00 44.97 191 CYS A C 1
ATOM 1502 O O . CYS A 1 191 ? -9.693 -1.577 -6.313 1.00 44.97 191 CYS A O 1
ATOM 1504 N N . PHE A 1 192 ? -11.418 -0.375 -7.114 1.00 38.91 192 PHE A N 1
ATOM 1505 C CA . PHE A 1 192 ? -12.463 -0.988 -6.290 1.00 38.91 192 PHE A CA 1
ATOM 1506 C C . PHE A 1 192 ? -13.410 -1.834 -7.151 1.00 38.91 192 PHE A C 1
ATOM 1508 O O . PHE A 1 192 ? -14.622 -1.778 -6.991 1.00 38.91 192 PHE A O 1
ATOM 1515 N N . VAL A 1 193 ? -12.872 -2.646 -8.065 1.00 37.66 193 VAL A N 1
ATOM 1516 C CA . VAL A 1 193 ? -13.669 -3.737 -8.636 1.00 37.66 193 VAL A CA 1
ATOM 1517 C C . VAL A 1 193 ? -13.781 -4.827 -7.561 1.00 37.66 193 VAL A C 1
ATOM 1519 O O . VAL A 1 193 ? -12.749 -5.317 -7.082 1.00 37.66 193 VAL A O 1
ATOM 1522 N N . PRO A 1 194 ? -14.993 -5.194 -7.107 1.00 34.59 194 PRO A N 1
ATOM 1523 C CA . PRO A 1 194 ? -15.152 -6.304 -6.182 1.00 34.59 194 PRO A CA 1
ATOM 1524 C C . PRO A 1 194 ? -14.649 -7.593 -6.846 1.00 34.59 194 PRO A C 1
ATOM 1526 O O . PRO A 1 194 ? -15.041 -7.932 -7.954 1.00 34.59 194 PRO A O 1
ATOM 1529 N N . ILE A 1 195 ? -13.811 -8.349 -6.133 1.00 42.34 195 ILE A N 1
ATOM 1530 C CA . ILE A 1 195 ? -13.261 -9.660 -6.543 1.00 42.34 195 ILE A CA 1
ATOM 1531 C C . ILE A 1 195 ? -14.355 -10.762 -6.643 1.00 42.34 195 ILE A C 1
ATOM 1533 O O . ILE A 1 195 ? -14.048 -11.937 -6.792 1.00 42.34 195 ILE A O 1
ATOM 1537 N N . ASN A 1 196 ? -15.645 -10.414 -6.602 1.00 35.97 196 ASN A N 1
ATOM 1538 C CA . ASN A 1 196 ? -16.758 -11.365 -6.651 1.00 35.97 196 ASN A CA 1
ATOM 1539 C C . ASN A 1 196 ? -17.610 -11.196 -7.917 1.00 35.97 196 ASN A C 1
ATOM 1541 O O . ASN A 1 196 ? -18.789 -10.870 -7.831 1.00 35.97 196 ASN A O 1
ATOM 1545 N N . GLN A 1 197 ? -17.031 -11.478 -9.083 1.00 37.91 197 GLN A N 1
ATOM 1546 C CA . GLN A 1 197 ? -17.827 -11.923 -10.230 1.00 37.91 197 GLN A CA 1
ATOM 1547 C C . GLN A 1 197 ? -17.045 -12.968 -11.030 1.00 37.91 197 GLN A C 1
ATOM 1549 O O . GLN A 1 197 ? -16.563 -12.740 -12.130 1.00 37.91 197 GLN A O 1
ATOM 1554 N N . ALA A 1 198 ? -16.868 -14.124 -10.397 1.00 37.50 198 ALA A N 1
ATOM 1555 C CA . ALA A 1 198 ? -16.496 -15.368 -11.051 1.00 37.50 198 ALA A CA 1
ATOM 1556 C C . ALA A 1 198 ? -17.443 -16.451 -10.522 1.00 37.50 198 ALA A C 1
ATOM 1558 O O . ALA A 1 198 ? -17.095 -17.166 -9.587 1.00 37.50 198 ALA A O 1
ATOM 1559 N N . ALA A 1 199 ? -18.674 -16.456 -11.038 1.00 39.56 199 ALA A N 1
ATOM 1560 C CA . ALA A 1 199 ? -19.584 -17.603 -11.141 1.00 39.56 199 ALA A CA 1
ATOM 1561 C C . ALA A 1 199 ? -20.956 -17.115 -11.644 1.00 39.56 199 ALA A C 1
ATOM 1563 O O . ALA A 1 199 ? -21.448 -16.103 -11.150 1.00 39.56 199 ALA A O 1
ATOM 1564 N N . ALA A 1 200 ? -21.560 -17.892 -12.550 1.00 36.41 200 ALA A N 1
ATOM 1565 C CA . ALA A 1 200 ? -22.808 -17.664 -13.297 1.00 36.41 200 ALA A CA 1
ATOM 1566 C C . ALA A 1 200 ? -22.634 -16.670 -14.465 1.00 36.41 200 ALA A C 1
ATOM 1568 O O . ALA A 1 200 ? -22.331 -15.506 -14.246 1.00 36.41 200 ALA A O 1
ATOM 1569 N N . THR A 1 201 ? -22.742 -17.056 -15.736 1.00 34.69 201 THR A N 1
ATOM 1570 C CA . THR A 1 201 ? -23.621 -18.066 -16.348 1.00 34.69 201 THR A CA 1
ATOM 1571 C C . THR A 1 201 ? -22.955 -18.716 -17.565 1.00 34.69 201 THR A C 1
ATOM 1573 O O . THR A 1 201 ? -22.684 -18.047 -18.560 1.00 34.69 201 THR A O 1
ATOM 1576 N N . GLU A 1 202 ? -22.742 -20.026 -17.484 1.00 41.22 202 GLU A N 1
ATOM 1577 C CA . GLU A 1 202 ? -22.786 -20.930 -18.631 1.00 41.22 202 GLU A CA 1
ATOM 1578 C C . GLU A 1 202 ? -24.246 -21.401 -18.716 1.00 41.22 202 GLU A C 1
ATOM 1580 O O . GLU A 1 202 ? -24.675 -22.158 -17.854 1.00 41.22 202 GLU A O 1
ATOM 1585 N N . GLU A 1 203 ? -25.033 -20.860 -19.651 1.00 40.00 203 GLU A N 1
ATOM 1586 C CA . GLU A 1 203 ? -26.159 -21.557 -20.296 1.00 40.00 203 GLU A CA 1
ATOM 1587 C C . GLU A 1 203 ? -26.688 -20.725 -21.485 1.00 40.00 203 GLU A C 1
ATOM 1589 O O . GLU A 1 203 ? -26.980 -19.541 -21.332 1.00 40.00 203 GLU A O 1
ATOM 1594 N N . GLN A 1 204 ? -26.860 -21.400 -22.629 1.00 40.53 204 GLN A N 1
ATOM 1595 C CA . GLN A 1 204 ? -27.649 -21.032 -23.820 1.00 40.53 204 GLN A CA 1
ATOM 1596 C C . GLN A 1 204 ? -27.086 -19.974 -24.792 1.00 40.53 204 GLN A C 1
ATOM 1598 O O . GLN A 1 204 ? -27.336 -18.778 -24.661 1.00 40.53 204 GLN A O 1
ATOM 1603 N N . MET A 1 205 ? -26.437 -20.435 -25.868 1.00 37.31 205 MET A N 1
ATOM 1604 C CA . MET A 1 205 ? -27.073 -20.650 -27.186 1.00 37.31 205 MET A CA 1
ATOM 1605 C C . MET A 1 205 ? -26.158 -21.489 -28.083 1.00 37.31 205 MET A C 1
ATOM 1607 O O . MET A 1 205 ? -24.930 -21.255 -28.045 1.00 37.31 205 MET A O 1
#

Secondary structure (DSSP, 8-state):
-PPPPPPPPPPP---TTS--HHHHHHHHHHHHHHHHHTT--HHHHHHHHHHHHS-PPPHHHHHHHHTT-S-HHHHHHHHHHHHHHHHHHHHHTT-TTTHHHHHT---------PPPHHHHHHHHHHHHH-SS--HHHHHHHHHHTT--HHHHHHHHHHHHHHHHHHHHHHS--SS------THHHHHHHHT---S----------

Radius of gyration: 24.83 Å; Cα contacts (8 Å, |Δi|>4): 91; chains: 1; bounding box: 80×67×54 Å

Foldseek 3Di:
DDDDDDDDDDDDPDPPPDQDPVNLLVLLQVLVVLCVVLVHQLQLLQQLLCVVPVHRDHSVLNVCSSVVNDPPVVSVVCSVSSVVVSVVSVVCVVDPPPSVVSVPPDDDDPDDDDQDPVLVVVLVVVCVVPLDDDLVRLVVSCVVSVHDSVVSVVVSVVVVVVVVVVVVVVVPPDDDDDPPDCVVVVVVVVVPDPPPDDDDDDDDD

pLDDT: mean 71.39, std 20.43, range [34.59, 95.12]

Solvent-accessible surface area (backbone atoms only — not comparable to full-atom values): 12969 Å² total; per-residue (Å²): 137,86,81,80,83,82,83,82,72,79,82,75,84,73,86,77,86,64,83,47,74,65,57,51,52,53,47,26,52,52,51,51,52,51,38,54,74,73,68,51,50,50,50,52,53,14,46,52,45,14,73,77,69,77,52,67,45,47,37,68,56,46,51,31,48,54,66,66,70,51,56,68,75,55,46,66,64,44,49,62,61,53,49,54,53,48,53,56,51,65,69,44,75,86,55,82,79,66,58,65,61,65,74,64,68,79,79,81,78,84,77,77,85,80,76,52,72,68,60,48,49,54,53,52,59,46,37,76,79,45,71,76,66,49,77,66,54,38,44,55,50,12,65,76,66,76,44,55,50,65,58,50,52,50,47,47,54,53,52,50,53,51,50,58,53,52,55,61,61,67,75,68,83,75,87,77,88,78,89,70,62,72,67,64,58,53,51,63,55,69,73,62,66,75,93,80,82,86,76,87,81,95,79,90,134